Protein AF-A0A933E3P3-F1 (afdb_monomer)

Mean predicted aligned error: 6.35 Å

Radius of gyration: 15.61 Å; Cα contacts (8 Å, |Δi|>4): 336; chains: 1; bounding box: 34×34×42 Å

Nearest PDB structures (foldseek):
  6fsp-assembly1_C  TM=6.590E-01  e=2.454E-05  Thermus thermophilus
  7f06-assembly1_A  TM=5.728E-01  e=7.130E-06  Streptomyces sp.
  3gep-assembly1_A-2  TM=6.164E-01  e=3.870E-05  Homo sapiens
  6asv-assembly1_A  TM=6.199E-01  e=3.535E-04  Escherichia coli O157:H7
  1qk4-assembly1_D  TM=5.611E-01  e=5.223E-04  Toxoplasma gondii RH

Solvent-accessible surface area (backbone atoms only — not comparable to full-atom values): 10504 Å² total; per-residue (Å²): 132,55,73,74,57,48,69,76,52,45,68,51,81,70,70,62,76,57,85,86,48,97,70,82,46,47,77,52,27,39,32,39,22,62,57,44,71,71,55,41,51,52,51,45,36,48,66,76,61,80,30,61,86,49,46,68,58,54,34,50,52,50,51,61,56,50,75,78,56,86,69,66,64,30,37,30,30,55,56,60,24,68,69,56,31,67,77,53,75,57,51,67,19,45,57,46,36,50,54,33,18,66,76,68,78,32,53,60,46,84,65,44,48,42,34,79,49,83,72,75,87,65,84,90,65,56,74,71,61,54,49,63,67,38,68,84,21,40,41,55,41,77,93,44,34,76,79,31,56,69,27,31,34,38,37,27,40,55,70,37,66,69,43,45,66,61,33,40,44,23,41,28,44,45,75,49,37,27,64,41,31,31,38,41,24,54,18,24,57,127

Secondary structure (DSSP, 8-state):
--HHHHHHTPPPPS----TT-S----S-EEEEEES-HHHHHHHHHHHHS--GGGHHHHHHHHHHHHTTSS--SEEEEPPPPHHHHHHHSS-HHHHHHHHHHHHHT--B-SSSEEE-------TT--HHHHHHHHTT-EEE-GGGGGGGTT-EEEEEEEEESSSHHHHHHHHHHHHHT-SEEEEEEEEE--

Sequence (190 aa):
MCPRCAQKNAPLEGDFAPTVLDRIWFGRGRSCFGYEGTLRDAIHVFKYEEGFHLLPFFVRELSEQCRFFEAIDVIVPIPLHVKRLAERGFNQSALLSTSVGTALDVPVDLHVLERKRHDPPQVGKEGRERLSSVRSAFAVAPKRRSTLNEKRVLLIDDVITTGATVNEGARALMKAGAKRVDVLSIARTL

pLDDT: mean 85.91, std 15.06, range [40.0, 98.56]

Foldseek 3Di:
DDPVVCVQFQFDDAFDDQPPDPDFLADGEGARGACDDPVVVLLVCVQAVVSCVCLVVLLVSQLVVCVVDDDAQEEEELDDAPVSCVVRVDAPSQSSRVSNCVVVVHHYDDQQKHFQDDDPPPPPDDPVVVLVRLAPRMAGDPVCLVVQAQGEYEYEDAEAESCNSVRNSSVRSVVSHHNHYYYYYNHYHD

Structure (mmCIF, N/CA/C/O backbone):
data_AF-A0A933E3P3-F1
#
_entry.id   AF-A0A933E3P3-F1
#
loop_
_atom_site.group_PDB
_atom_site.id
_atom_site.type_symbol
_atom_site.label_atom_id
_atom_site.label_alt_id
_atom_site.label_comp_id
_atom_site.label_asym_id
_atom_site.label_entity_id
_atom_site.label_seq_id
_atom_site.pdbx_PDB_ins_code
_atom_site.Cartn_x
_atom_site.Cartn_y
_atom_site.Cartn_z
_atom_site.occupancy
_atom_site.B_iso_or_equiv
_atom_site.auth_seq_id
_atom_site.auth_comp_id
_atom_site.auth_asym_id
_atom_site.auth_atom_id
_atom_site.pdbx_PDB_model_num
ATOM 1 N N . MET A 1 1 ? -2.791 -10.008 22.444 1.00 50.81 1 MET A N 1
ATOM 2 C CA . MET A 1 1 ? -4.157 -9.706 21.958 1.00 50.81 1 MET A CA 1
ATOM 3 C C . MET A 1 1 ? -5.135 -10.594 22.722 1.00 50.81 1 MET A C 1
ATOM 5 O O . MET A 1 1 ? -4.857 -11.777 22.847 1.00 50.81 1 MET A O 1
ATOM 9 N N . CYS A 1 2 ? -6.200 -10.039 23.312 1.00 49.47 2 CYS A N 1
ATOM 10 C CA . CYS A 1 2 ? -7.180 -10.811 24.097 1.00 49.47 2 CYS A CA 1
ATOM 11 C C . CYS A 1 2 ? -7.985 -11.771 23.188 1.00 49.47 2 CYS A C 1
ATOM 13 O O . CYS A 1 2 ? -8.297 -11.373 22.063 1.00 49.47 2 CYS A O 1
ATOM 15 N N . PRO A 1 3 ? -8.385 -12.974 23.656 1.00 45.47 3 PRO A N 1
ATOM 16 C CA . PRO A 1 3 ? -9.164 -13.943 22.871 1.00 45.47 3 PRO A CA 1
ATOM 17 C C . PRO A 1 3 ? -10.433 -13.361 22.230 1.00 45.47 3 PRO A C 1
ATOM 19 O O . PRO A 1 3 ? -10.763 -13.671 21.090 1.00 45.47 3 PRO A O 1
ATOM 22 N N . ARG A 1 4 ? -11.106 -12.431 22.919 1.00 44.59 4 ARG A N 1
ATOM 23 C CA . ARG A 1 4 ? -12.314 -11.755 22.419 1.00 44.59 4 ARG A CA 1
ATOM 24 C C . ARG A 1 4 ? -12.021 -10.769 21.280 1.00 44.59 4 ARG A C 1
ATOM 26 O O . ARG A 1 4 ? -12.847 -10.600 20.388 1.00 44.59 4 ARG A O 1
ATOM 33 N N . CYS A 1 5 ? -10.845 -10.139 21.295 1.00 48.75 5 CYS A N 1
ATOM 34 C CA . CYS A 1 5 ? -10.378 -9.277 20.207 1.00 48.75 5 CYS A CA 1
ATOM 35 C C . CYS A 1 5 ? -9.859 -10.100 19.023 1.00 48.75 5 CYS A C 1
ATOM 37 O O . CYS A 1 5 ? -10.023 -9.670 17.889 1.00 48.75 5 CYS A O 1
ATOM 39 N N . ALA A 1 6 ? -9.282 -11.279 19.271 1.00 50.47 6 ALA A N 1
ATOM 40 C CA . ALA A 1 6 ? -8.845 -12.197 18.220 1.00 50.47 6 ALA A CA 1
ATOM 41 C C . ALA A 1 6 ? -10.031 -12.787 17.434 1.00 50.47 6 ALA A C 1
ATOM 43 O O . ALA A 1 6 ? -9.946 -12.932 16.223 1.00 50.47 6 ALA A O 1
ATOM 44 N N . GLN A 1 7 ? -11.160 -13.059 18.099 1.00 48.59 7 GLN A N 1
ATOM 45 C CA . GLN A 1 7 ? -12.348 -13.631 17.453 1.00 48.59 7 GLN A CA 1
ATOM 46 C C . GLN A 1 7 ? -13.142 -12.611 16.612 1.00 48.59 7 GLN A C 1
ATOM 48 O O . GLN A 1 7 ? -13.738 -12.981 15.608 1.00 48.59 7 GLN A O 1
ATOM 53 N N . LYS A 1 8 ? -13.146 -11.326 17.004 1.00 46.12 8 LYS A N 1
ATOM 54 C CA . LYS A 1 8 ? -13.801 -10.238 16.245 1.00 46.12 8 LYS A CA 1
ATOM 55 C C . LYS A 1 8 ? -12.929 -9.626 15.148 1.00 46.12 8 LYS A C 1
ATOM 57 O O . LYS A 1 8 ? -13.460 -9.020 14.233 1.00 46.12 8 LYS A O 1
ATOM 62 N N . ASN A 1 9 ? -11.612 -9.783 15.244 1.00 54.84 9 ASN A N 1
ATOM 63 C CA . ASN A 1 9 ? -10.660 -9.353 14.222 1.00 54.84 9 ASN A CA 1
ATOM 64 C C . ASN A 1 9 ? -9.973 -10.578 13.613 1.00 54.84 9 ASN A C 1
ATOM 66 O O . ASN A 1 9 ? -8.759 -10.578 13.437 1.00 54.84 9 ASN A O 1
ATOM 70 N N . ALA A 1 10 ? -10.726 -11.652 13.363 1.00 58.56 10 ALA A N 1
ATOM 71 C CA . ALA A 1 10 ? -10.186 -12.772 12.608 1.00 58.56 10 ALA A CA 1
ATOM 72 C C . ALA A 1 10 ? -9.775 -12.273 11.215 1.00 58.56 10 ALA A C 1
ATOM 74 O O . ALA A 1 10 ? -10.462 -11.394 10.670 1.00 58.56 10 ALA A O 1
ATOM 75 N N . PRO A 1 11 ? -8.673 -12.791 10.642 1.00 59.59 11 PRO A N 1
ATOM 76 C CA . PRO A 1 11 ? -8.289 -12.389 9.314 1.00 59.59 11 PRO A CA 1
ATOM 77 C C . PRO A 1 11 ? -9.425 -12.611 8.317 1.00 59.59 11 PRO A C 1
ATOM 79 O O . PRO A 1 11 ? -10.089 -13.647 8.351 1.00 59.59 11 PRO A O 1
ATOM 82 N N . LEU A 1 12 ? -9.673 -11.637 7.447 1.00 73.19 12 LEU A N 1
ATOM 83 C CA . LEU A 1 12 ? -10.691 -11.781 6.418 1.00 73.19 12 LEU A CA 1
ATOM 84 C C . LEU A 1 12 ? -10.267 -12.864 5.430 1.00 73.19 12 LEU A C 1
ATOM 86 O O . LEU A 1 12 ? -9.149 -12.854 4.912 1.00 73.19 12 LEU A O 1
ATOM 90 N N . GLU A 1 13 ? -11.186 -13.776 5.134 1.00 68.25 13 GLU A N 1
ATOM 91 C CA . GLU A 1 13 ? -10.979 -14.766 4.088 1.00 68.25 13 GLU A CA 1
ATOM 92 C C . GLU A 1 13 ? -11.305 -14.184 2.706 1.00 68.25 13 GLU A C 1
ATOM 94 O O . GLU A 1 13 ? -12.253 -13.412 2.526 1.00 68.25 13 GLU A O 1
ATOM 99 N N . GLY A 1 14 ? -10.521 -14.602 1.711 1.00 68.25 14 GLY A N 1
ATOM 100 C CA . GLY A 1 14 ? -10.766 -14.307 0.302 1.00 68.25 14 GLY A CA 1
ATOM 101 C C . GLY A 1 14 ? -10.308 -12.925 -0.170 1.00 68.25 14 GLY A C 1
ATOM 102 O O . GLY A 1 14 ? -9.877 -12.061 0.594 1.00 68.25 14 GLY A O 1
ATOM 103 N N . ASP A 1 15 ? -10.388 -12.738 -1.486 1.00 77.69 15 ASP A N 1
ATOM 104 C CA . ASP A 1 15 ? -10.028 -11.477 -2.125 1.00 77.69 15 ASP A CA 1
ATOM 105 C C . ASP A 1 15 ? -11.183 -10.455 -1.988 1.00 77.69 15 ASP A C 1
ATOM 107 O O . ASP A 1 15 ? -12.360 -10.815 -1.915 1.00 77.69 15 ASP A O 1
ATOM 111 N N . PHE A 1 16 ? -10.871 -9.157 -1.934 1.00 80.38 16 PHE A N 1
ATOM 112 C CA . PHE A 1 16 ? -11.854 -8.076 -1.993 1.00 80.38 16 PHE A CA 1
ATOM 113 C C . PHE A 1 16 ? -12.079 -7.633 -3.437 1.00 80.38 16 PHE A C 1
ATOM 115 O O . PHE A 1 16 ? -11.131 -7.378 -4.179 1.00 80.38 16 PHE A O 1
ATOM 122 N N . ALA A 1 17 ? -13.346 -7.476 -3.811 1.00 76.12 17 ALA A N 1
ATOM 123 C CA . ALA A 1 17 ? -13.754 -6.911 -5.088 1.00 76.12 17 ALA A CA 1
ATOM 124 C C . ALA A 1 17 ? -14.585 -5.648 -4.817 1.00 76.12 17 ALA A C 1
ATOM 126 O O . ALA A 1 17 ? -15.723 -5.758 -4.357 1.00 76.12 17 ALA A O 1
ATOM 127 N N . PRO A 1 18 ? -14.039 -4.438 -5.042 1.00 77.56 18 PRO A N 1
ATOM 128 C CA . PRO A 1 18 ? -14.802 -3.215 -4.841 1.00 77.56 18 PRO A CA 1
ATOM 129 C C . PRO A 1 18 ? -15.969 -3.140 -5.827 1.00 77.56 18 PRO A C 1
ATOM 131 O O . PRO A 1 18 ? -15.767 -2.983 -7.028 1.00 77.56 18 PRO A O 1
ATOM 134 N N . THR A 1 19 ? -17.194 -3.206 -5.317 1.00 75.94 19 THR A N 1
ATOM 135 C CA . THR A 1 19 ? -18.422 -3.164 -6.131 1.00 75.94 19 THR A CA 1
ATOM 136 C C . THR A 1 19 ? -18.734 -1.772 -6.675 1.00 75.94 19 THR A C 1
ATOM 138 O O . THR A 1 19 ? -19.474 -1.629 -7.641 1.00 75.94 19 THR A O 1
ATOM 141 N N . VAL A 1 20 ? -18.153 -0.734 -6.071 1.00 79.19 20 VAL A N 1
ATOM 142 C CA . VAL A 1 20 ? -18.357 0.674 -6.444 1.00 79.19 20 VAL A CA 1
ATOM 143 C C . VAL A 1 20 ? -17.421 1.159 -7.557 1.00 79.19 20 VAL A C 1
ATOM 145 O O . VAL A 1 20 ? -17.461 2.336 -7.909 1.00 79.19 20 VAL A O 1
ATOM 148 N N . LEU A 1 21 ? -16.535 0.300 -8.074 1.00 80.06 21 LEU A N 1
ATOM 149 C CA . LEU A 1 21 ? -15.579 0.646 -9.128 1.00 80.06 21 LEU A CA 1
ATOM 150 C C . LEU A 1 21 ? -16.039 0.103 -10.481 1.00 80.06 21 LEU A C 1
ATOM 152 O O . LEU A 1 21 ? -16.172 -1.104 -10.643 1.00 80.06 21 LEU A O 1
ATOM 156 N N . ASP A 1 22 ? -16.146 0.979 -11.483 1.00 82.12 22 ASP A N 1
ATOM 157 C CA . ASP A 1 22 ? -16.500 0.580 -12.858 1.00 82.12 22 ASP A CA 1
ATOM 158 C C . ASP A 1 22 ? -15.451 -0.343 -13.502 1.00 82.12 22 ASP A C 1
ATOM 160 O O . ASP A 1 22 ? -15.747 -1.134 -14.395 1.00 82.12 22 ASP A O 1
ATOM 164 N N . ARG A 1 23 ? -14.187 -0.212 -13.082 1.00 87.69 23 ARG A N 1
ATOM 165 C CA . ARG A 1 23 ? -13.071 -1.025 -13.569 1.00 87.69 23 ARG A CA 1
ATOM 166 C C . ARG A 1 23 ? -12.043 -1.253 -12.476 1.00 87.69 23 ARG A C 1
ATOM 168 O O . ARG A 1 23 ? -11.570 -0.295 -11.861 1.00 87.69 23 ARG A O 1
ATOM 175 N N . ILE A 1 24 ? -11.626 -2.505 -12.335 1.00 91.38 24 ILE A N 1
ATOM 176 C CA . ILE A 1 24 ? -10.546 -2.934 -11.447 1.00 91.38 24 ILE A CA 1
ATOM 177 C C . ILE A 1 24 ? -9.249 -3.082 -12.263 1.00 91.38 24 ILE A C 1
ATOM 179 O O . ILE A 1 24 ? -9.254 -3.639 -13.361 1.00 91.38 24 ILE A O 1
ATOM 183 N N . TRP A 1 25 ? -8.148 -2.524 -11.756 1.00 94.81 25 TRP A N 1
ATOM 184 C CA . TRP A 1 25 ? -6.820 -2.499 -12.390 1.00 94.81 25 TRP A CA 1
ATOM 185 C C . TRP A 1 25 ? -5.780 -3.374 -11.686 1.00 94.81 25 TRP A C 1
ATOM 187 O O . TRP A 1 25 ? -4.644 -3.449 -12.148 1.00 94.81 25 TRP A O 1
ATOM 197 N N . PHE A 1 26 ? -6.148 -4.012 -10.580 1.00 94.81 26 PHE A N 1
ATOM 198 C CA . PHE A 1 26 ? -5.326 -4.997 -9.883 1.00 94.81 26 PHE A CA 1
ATOM 199 C C . PHE A 1 26 ? -5.912 -6.404 -10.062 1.00 94.81 26 PHE A C 1
ATOM 201 O O . PHE A 1 26 ? -7.079 -6.550 -10.416 1.00 94.81 26 PHE A O 1
ATOM 208 N N . GLY A 1 27 ? -5.093 -7.433 -9.848 1.00 92.50 27 GLY A N 1
ATOM 209 C CA . GLY A 1 27 ? -5.500 -8.835 -9.921 1.00 92.50 27 GLY A CA 1
ATOM 210 C C . GLY A 1 27 ? -6.200 -9.279 -8.641 1.00 92.50 27 GLY A C 1
ATOM 211 O O . GLY A 1 27 ? -7.424 -9.331 -8.579 1.00 92.50 27 GLY A O 1
ATOM 212 N N . ARG A 1 28 ? -5.415 -9.595 -7.609 1.00 92.50 28 ARG A N 1
ATOM 213 C CA . ARG A 1 28 ? -5.915 -9.975 -6.283 1.00 92.50 28 ARG A CA 1
ATOM 214 C C . ARG A 1 28 ? -5.825 -8.792 -5.332 1.00 92.50 28 ARG A C 1
ATOM 216 O O . ARG A 1 28 ? -4.860 -8.033 -5.373 1.00 92.50 28 ARG A O 1
ATOM 223 N N . GLY A 1 29 ? -6.814 -8.649 -4.460 1.00 93.00 29 GLY A N 1
ATOM 224 C CA . GLY A 1 29 ? -6.803 -7.661 -3.387 1.00 93.00 29 GLY A CA 1
ATOM 225 C C . GLY A 1 29 ? -7.111 -8.338 -2.064 1.00 93.00 29 GLY A C 1
ATOM 226 O O . GLY A 1 29 ? -8.140 -8.991 -1.966 1.00 93.00 29 GLY A O 1
ATOM 227 N N . ARG A 1 30 ? -6.277 -8.175 -1.038 1.00 93.00 30 ARG A N 1
ATOM 228 C CA . ARG A 1 30 ? -6.535 -8.711 0.306 1.00 93.00 30 ARG A CA 1
ATOM 229 C C . ARG A 1 30 ? -6.415 -7.647 1.377 1.00 93.00 30 ARG A C 1
ATOM 231 O O . ARG A 1 30 ? -5.687 -6.670 1.229 1.00 93.00 30 ARG A O 1
ATOM 238 N N . SER A 1 31 ? -7.121 -7.872 2.474 1.00 93.25 31 SER A N 1
ATOM 239 C CA . SER A 1 31 ? -6.984 -7.084 3.690 1.00 93.25 31 SER A CA 1
ATOM 240 C C . SER A 1 31 ? -6.911 -8.035 4.861 1.00 93.25 31 SER A C 1
ATOM 242 O O . SER A 1 31 ? -7.696 -8.980 4.897 1.00 93.25 31 SER A O 1
ATOM 244 N N . CYS A 1 32 ? -6.010 -7.791 5.811 1.00 92.44 32 CYS A N 1
ATOM 245 C CA . CYS A 1 32 ? -5.926 -8.651 6.984 1.00 92.44 32 CYS A CA 1
ATOM 246 C C . CYS A 1 32 ? -7.255 -8.629 7.738 1.00 92.44 32 CYS A C 1
ATOM 248 O O . CYS A 1 32 ? -7.741 -9.681 8.094 1.00 92.44 32 CYS A O 1
ATOM 250 N N . PHE A 1 33 ? -7.906 -7.477 7.908 1.00 92.69 33 PHE A N 1
ATOM 251 C CA . PHE A 1 33 ? -9.050 -7.360 8.818 1.00 92.69 33 PHE A CA 1
ATOM 252 C C . PHE A 1 33 ? -10.175 -6.437 8.320 1.00 92.69 33 PHE A C 1
ATOM 254 O O . PHE A 1 33 ? -10.005 -5.654 7.381 1.00 92.69 33 PHE A O 1
ATOM 261 N N . GLY A 1 34 ? -11.328 -6.480 8.994 1.00 90.44 34 GLY A N 1
ATOM 262 C CA . GLY A 1 34 ? -12.378 -5.463 8.871 1.00 90.44 34 GLY A CA 1
ATOM 263 C C . GLY A 1 34 ? -12.002 -4.167 9.602 1.00 90.44 34 GLY A C 1
ATOM 264 O O . GLY A 1 34 ? -11.462 -4.198 10.703 1.00 90.44 34 GLY A O 1
ATOM 265 N N . TYR A 1 35 ? -12.266 -3.007 9.001 1.00 90.75 35 TYR A N 1
ATOM 266 C CA . TYR A 1 35 ? -11.939 -1.695 9.568 1.00 90.75 35 TYR A CA 1
ATOM 267 C C . TYR A 1 35 ? -13.006 -1.232 10.572 1.00 90.75 35 TYR A C 1
ATOM 269 O O . TYR A 1 35 ? -13.794 -0.327 10.293 1.00 90.75 35 TYR A O 1
ATOM 277 N N . GLU A 1 36 ? -13.023 -1.853 11.750 1.00 87.56 36 GLU A N 1
ATOM 278 C CA . GLU A 1 36 ? -14.007 -1.593 12.804 1.00 87.56 36 GLU A CA 1
ATOM 279 C C . GLU A 1 36 ? -13.436 -1.775 14.221 1.00 87.56 36 GLU A C 1
ATOM 281 O O . GLU A 1 36 ? -12.324 -2.272 14.414 1.00 87.56 36 GLU A O 1
ATOM 286 N N . GLY A 1 37 ? -14.201 -1.323 15.223 1.00 88.62 37 GLY A N 1
ATOM 287 C CA . GLY A 1 37 ? -13.905 -1.508 16.647 1.00 88.62 37 GLY A CA 1
ATOM 288 C C . GLY A 1 37 ? -12.467 -1.163 17.052 1.00 88.62 37 GLY A C 1
ATOM 289 O O . GLY A 1 37 ? -11.887 -0.182 16.595 1.00 88.62 37 GLY A O 1
ATOM 290 N N . THR A 1 38 ? -11.874 -2.015 17.891 1.00 87.94 38 THR A N 1
ATOM 291 C CA . THR A 1 38 ? -10.519 -1.825 18.432 1.00 87.94 38 THR A CA 1
ATOM 292 C C . THR A 1 38 ? -9.441 -1.756 17.353 1.00 87.94 38 THR A C 1
ATOM 294 O O . THR A 1 38 ? -8.423 -1.097 17.554 1.00 87.94 38 THR A O 1
ATOM 297 N N . LEU A 1 39 ? -9.629 -2.413 16.204 1.00 89.88 39 LEU A N 1
ATOM 298 C CA . LEU A 1 39 ? -8.644 -2.330 15.133 1.00 89.88 39 LEU A CA 1
ATOM 299 C C . LEU A 1 39 ? -8.641 -0.945 14.486 1.00 89.88 39 LEU A C 1
ATOM 301 O O . LEU A 1 39 ? -7.572 -0.409 14.190 1.00 89.88 39 LEU A O 1
ATOM 305 N N . ARG A 1 40 ? -9.819 -0.344 14.291 1.00 90.38 40 ARG A N 1
ATOM 306 C CA . ARG A 1 40 ? -9.922 1.039 13.816 1.00 90.38 40 ARG A CA 1
ATOM 307 C C . ARG A 1 40 ? -9.162 1.992 14.740 1.00 90.38 40 ARG A C 1
ATOM 309 O O . ARG A 1 40 ? -8.430 2.841 14.231 1.00 90.38 40 ARG A O 1
ATOM 316 N N . ASP A 1 41 ? -9.297 1.813 16.052 1.00 90.31 41 ASP A N 1
ATOM 317 C CA . ASP A 1 41 ? -8.612 2.631 17.058 1.00 90.31 41 ASP A CA 1
ATOM 318 C C . ASP A 1 41 ? -7.095 2.394 17.037 1.00 90.31 41 ASP A C 1
ATOM 320 O O . ASP A 1 41 ? -6.320 3.344 16.980 1.00 90.31 41 ASP A O 1
ATOM 324 N N . ALA A 1 42 ? -6.647 1.138 16.962 1.00 91.56 42 ALA A N 1
ATOM 325 C CA . ALA A 1 42 ? -5.225 0.809 16.842 1.00 91.56 42 ALA A CA 1
ATOM 326 C C . ALA A 1 42 ? -4.597 1.423 15.577 1.00 91.56 42 ALA A C 1
ATOM 328 O O . ALA A 1 42 ? -3.508 1.993 15.618 1.00 91.56 42 ALA A O 1
ATOM 329 N N . ILE A 1 43 ? -5.302 1.365 14.446 1.00 90.88 43 ILE A N 1
ATOM 330 C CA . ILE A 1 43 ? -4.861 2.003 13.202 1.00 90.88 43 ILE A CA 1
ATOM 331 C C . ILE A 1 43 ? -4.855 3.534 13.337 1.00 90.88 43 ILE A C 1
ATOM 333 O O . ILE A 1 43 ? -3.998 4.183 12.739 1.00 90.88 43 ILE A O 1
ATOM 337 N N . HIS A 1 44 ? -5.777 4.127 14.101 1.00 90.94 44 HIS A N 1
ATOM 338 C CA . HIS A 1 44 ? -5.761 5.563 14.392 1.00 90.94 44 HIS A CA 1
ATOM 339 C C . HIS A 1 44 ? -4.506 5.958 15.178 1.00 90.94 44 HIS A C 1
ATOM 341 O O . HIS A 1 44 ? -3.760 6.827 14.725 1.00 90.94 44 HIS A O 1
ATOM 347 N N . VAL A 1 45 ? -4.223 5.257 16.278 1.00 90.50 45 VAL A N 1
ATOM 348 C CA . VAL A 1 45 ? -3.023 5.466 17.106 1.00 90.50 45 VAL A CA 1
ATOM 349 C C . VAL A 1 45 ? -1.754 5.312 16.263 1.00 90.50 45 VAL A C 1
ATOM 351 O O . VAL A 1 45 ? -0.864 6.160 16.288 1.00 90.50 45 VAL A O 1
ATOM 354 N N . PHE A 1 46 ? -1.695 4.286 15.411 1.00 89.88 46 PHE A N 1
ATOM 355 C CA . PHE A 1 46 ? -0.581 4.094 14.480 1.00 89.88 46 PHE A CA 1
ATOM 356 C C . PHE A 1 46 ? -0.432 5.234 13.461 1.00 89.88 46 PHE A C 1
ATOM 358 O O . PHE A 1 46 ? 0.674 5.542 13.027 1.00 89.88 46 PHE A O 1
ATOM 365 N N . LYS A 1 47 ? -1.534 5.865 13.051 1.00 85.88 47 LYS A N 1
ATOM 366 C CA . LYS A 1 47 ? -1.549 6.924 12.035 1.00 85.88 47 LYS A CA 1
ATOM 367 C C . LYS A 1 47 ? -1.205 8.312 12.566 1.00 85.88 47 LYS A C 1
ATOM 369 O O . LYS A 1 47 ? -0.774 9.143 11.763 1.00 85.88 47 LYS A O 1
ATOM 374 N N . TYR A 1 48 ? -1.479 8.578 13.839 1.00 85.75 48 TYR A N 1
ATOM 375 C CA . TYR A 1 48 ? -1.542 9.946 14.360 1.00 85.75 48 TYR A CA 1
ATOM 376 C C . TYR A 1 48 ? -0.902 10.140 15.740 1.00 85.75 48 TYR A C 1
ATOM 378 O O . TYR A 1 48 ? -0.687 11.281 16.125 1.00 85.75 48 TYR A O 1
ATOM 386 N N . GLU A 1 49 ? -0.577 9.069 16.466 1.00 86.44 49 GLU A N 1
ATOM 387 C CA . GLU A 1 49 ? -0.119 9.135 17.866 1.00 86.44 49 GLU A CA 1
ATOM 388 C C . GLU A 1 49 ? 1.185 8.347 18.074 1.00 86.44 49 GLU A C 1
ATOM 390 O O . GLU A 1 49 ? 1.400 7.743 19.119 1.00 86.44 49 GLU A O 1
ATOM 395 N N . GLU A 1 50 ? 2.041 8.287 17.046 1.00 82.69 50 GLU A N 1
ATOM 396 C CA . GLU A 1 50 ? 3.348 7.604 17.105 1.00 82.69 50 GLU A CA 1
ATOM 397 C C . GLU A 1 50 ? 3.265 6.146 17.605 1.00 82.69 50 GLU A C 1
ATOM 399 O O . GLU A 1 50 ? 4.179 5.616 18.239 1.00 82.69 50 GLU A O 1
ATOM 404 N N . GLY A 1 51 ? 2.166 5.455 17.282 1.00 86.19 51 GLY A N 1
ATOM 405 C CA . GLY A 1 51 ? 1.879 4.074 17.680 1.00 86.19 51 GLY A CA 1
ATOM 406 C C . GLY A 1 51 ? 2.786 3.001 17.067 1.00 86.19 51 GLY A C 1
ATOM 407 O O . GLY A 1 51 ? 2.310 1.908 16.768 1.00 86.19 51 GLY A O 1
ATOM 408 N N . PHE A 1 52 ? 4.074 3.269 16.847 1.00 90.62 52 PHE A N 1
ATOM 409 C CA . PHE A 1 52 ? 5.026 2.377 16.177 1.00 90.62 52 PHE A CA 1
ATOM 410 C C . PHE A 1 52 ? 5.200 1.023 16.879 1.00 90.62 52 PHE A C 1
ATOM 412 O O . PHE A 1 52 ? 5.566 0.045 16.232 1.00 90.62 52 PHE A O 1
ATOM 419 N N . HIS A 1 53 ? 4.856 0.921 18.165 1.00 91.25 53 HIS A N 1
ATOM 420 C CA . HIS A 1 53 ? 4.790 -0.351 18.892 1.00 91.25 53 HIS A CA 1
ATOM 421 C C . HIS A 1 53 ? 3.784 -1.352 18.283 1.00 91.25 53 HIS A C 1
ATOM 423 O O . HIS A 1 53 ? 3.883 -2.551 18.535 1.00 91.25 53 HIS A O 1
ATOM 429 N N . LEU A 1 54 ? 2.835 -0.885 17.462 1.00 93.44 54 LEU A N 1
ATOM 430 C CA . LEU A 1 54 ? 1.886 -1.718 16.714 1.00 93.44 54 LEU A CA 1
ATOM 431 C C . LEU A 1 54 ? 2.474 -2.269 15.406 1.00 93.44 54 LEU A C 1
ATOM 433 O O . LEU A 1 54 ? 1.906 -3.191 14.819 1.00 93.44 54 LEU A O 1
ATOM 437 N N . LEU A 1 55 ? 3.614 -1.745 14.947 1.00 94.00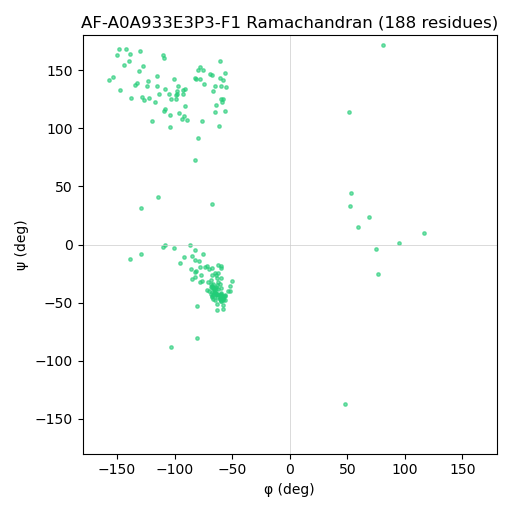 55 LEU A N 1
ATOM 438 C CA . LEU A 1 55 ? 4.235 -2.149 13.686 1.00 94.00 55 LEU A CA 1
ATOM 439 C C . LEU A 1 55 ? 4.557 -3.653 13.636 1.00 94.00 55 LEU A C 1
ATOM 441 O O . LEU A 1 55 ? 4.169 -4.279 12.652 1.00 94.00 55 LEU A O 1
ATOM 445 N N . PRO A 1 56 ? 5.171 -4.284 14.663 1.00 94.94 56 PRO A N 1
ATOM 446 C CA . PRO A 1 56 ? 5.454 -5.720 14.620 1.00 94.94 56 PRO A CA 1
ATOM 447 C C . PRO A 1 56 ? 4.190 -6.573 14.482 1.00 94.94 56 PRO A C 1
ATOM 449 O O . PRO A 1 56 ? 4.209 -7.602 13.810 1.00 94.94 56 PRO A O 1
ATOM 452 N N . PHE A 1 57 ? 3.080 -6.130 15.088 1.00 94.44 57 PHE A N 1
ATOM 453 C CA . PHE A 1 57 ? 1.785 -6.782 14.927 1.00 94.44 57 PHE A CA 1
ATOM 454 C C . PHE A 1 57 ? 1.330 -6.700 13.468 1.00 94.44 57 PHE A C 1
ATOM 456 O O . PHE A 1 57 ? 1.147 -7.736 12.842 1.00 94.44 57 PHE A O 1
ATOM 463 N N . PHE A 1 58 ? 1.229 -5.500 12.891 1.00 95.25 58 PHE A N 1
ATOM 464 C CA . PHE A 1 58 ? 0.762 -5.346 11.510 1.00 95.25 58 PHE A CA 1
ATOM 465 C C . PHE A 1 58 ? 1.667 -6.028 10.484 1.00 95.25 58 PHE A C 1
ATOM 467 O O . PHE A 1 58 ? 1.166 -6.618 9.531 1.00 95.25 58 PHE A O 1
ATOM 474 N N . VAL A 1 59 ? 2.985 -5.989 10.680 1.00 96.06 59 VAL A N 1
ATOM 475 C CA . VAL A 1 59 ? 3.947 -6.630 9.774 1.00 96.06 59 VAL A CA 1
ATOM 476 C C . VAL A 1 59 ? 3.785 -8.143 9.783 1.00 96.06 59 VAL A C 1
ATOM 478 O O . VAL A 1 59 ? 3.813 -8.740 8.709 1.00 96.06 59 VAL A O 1
ATOM 481 N N . ARG A 1 60 ? 3.571 -8.767 10.950 1.00 95.50 60 ARG A N 1
ATOM 482 C CA . ARG A 1 60 ? 3.296 -10.208 11.026 1.00 95.50 60 ARG A CA 1
ATOM 483 C C . ARG A 1 60 ? 2.057 -10.563 10.209 1.00 95.50 60 ARG A C 1
ATOM 485 O O . ARG A 1 60 ? 2.138 -11.413 9.331 1.00 95.50 60 ARG A O 1
ATOM 492 N N . GLU A 1 61 ? 0.950 -9.868 10.455 1.00 94.69 61 GLU A N 1
ATOM 493 C CA . GLU A 1 61 ? -0.328 -10.151 9.792 1.00 94.69 61 GLU A CA 1
ATOM 494 C C . GLU A 1 61 ? -0.239 -9.927 8.273 1.00 94.69 61 GLU A C 1
ATOM 496 O O . GLU A 1 61 ? -0.708 -10.749 7.492 1.00 94.69 61 GLU A O 1
ATOM 501 N N . LEU A 1 62 ? 0.413 -8.847 7.827 1.00 95.56 62 LEU A N 1
ATOM 502 C CA . LEU A 1 62 ? 0.650 -8.594 6.401 1.00 95.56 62 LEU A CA 1
ATOM 503 C C . LEU A 1 62 ? 1.533 -9.683 5.775 1.00 95.56 62 LEU A C 1
ATOM 505 O O . LEU A 1 62 ? 1.215 -10.187 4.701 1.00 95.56 62 LEU A O 1
ATOM 509 N N . SER A 1 63 ? 2.616 -10.075 6.449 1.00 95.12 63 SER A N 1
ATOM 510 C CA . SER A 1 63 ? 3.553 -11.093 5.951 1.00 95.12 63 SER A CA 1
ATOM 511 C C . SER A 1 63 ? 2.893 -12.467 5.824 1.00 95.12 63 SER A C 1
ATOM 513 O O . SER A 1 63 ? 3.163 -13.198 4.871 1.00 95.12 63 SER A O 1
ATOM 515 N N . GLU A 1 64 ? 1.989 -12.815 6.741 1.00 92.25 64 GLU A N 1
ATOM 516 C CA . GLU A 1 64 ? 1.176 -14.029 6.636 1.00 92.25 64 GLU A CA 1
ATOM 517 C C . GLU A 1 64 ? 0.262 -13.985 5.407 1.00 92.25 64 GLU A C 1
ATOM 519 O O . GLU A 1 64 ? 0.192 -14.962 4.657 1.00 92.25 64 GLU A O 1
ATOM 524 N N . GLN A 1 65 ? -0.362 -12.835 5.135 1.00 91.38 65 GLN A N 1
ATOM 525 C CA . GLN A 1 65 ? -1.195 -12.651 3.945 1.00 91.38 65 GLN A CA 1
ATOM 526 C C . GLN A 1 65 ? -0.388 -12.604 2.636 1.00 91.38 65 GLN A C 1
ATOM 528 O O . GLN A 1 65 ? -0.927 -12.905 1.569 1.00 91.38 65 GLN A O 1
ATOM 533 N N . CYS A 1 66 ? 0.911 -12.296 2.678 1.00 91.38 66 CYS A N 1
ATOM 534 C CA . CYS A 1 66 ? 1.747 -12.309 1.476 1.00 91.38 66 CYS A CA 1
ATOM 535 C C . CYS A 1 66 ? 1.843 -13.698 0.822 1.00 91.38 66 CYS A C 1
ATOM 537 O O . CYS A 1 66 ? 2.028 -13.792 -0.390 1.00 91.38 66 CYS A O 1
ATOM 539 N N . ARG A 1 67 ? 1.644 -14.778 1.591 1.00 87.06 67 ARG A N 1
ATOM 540 C CA . ARG A 1 67 ? 1.672 -16.169 1.097 1.00 87.06 67 ARG A CA 1
ATOM 541 C C . ARG A 1 67 ? 0.595 -16.479 0.056 1.00 87.06 67 ARG A C 1
ATOM 543 O O . ARG A 1 67 ? 0.706 -17.471 -0.656 1.00 87.06 67 ARG A O 1
ATOM 550 N N . PHE A 1 68 ? -0.445 -15.653 -0.033 1.00 86.69 68 PHE A N 1
ATOM 551 C CA . PHE A 1 68 ? -1.530 -15.825 -0.998 1.00 86.69 68 PHE A CA 1
ATOM 552 C C . PHE A 1 68 ? -1.232 -15.223 -2.374 1.00 86.69 68 PHE A C 1
ATOM 554 O O . PHE A 1 68 ? -1.994 -15.452 -3.317 1.00 86.69 68 PHE A O 1
ATOM 561 N N . PHE A 1 69 ? -0.154 -14.449 -2.511 1.00 89.56 69 PHE A N 1
ATOM 562 C CA . PHE A 1 69 ? 0.240 -13.872 -3.788 1.00 89.56 69 PHE A CA 1
ATOM 563 C C . PHE A 1 69 ? 1.328 -14.719 -4.443 1.00 89.56 69 PHE A C 1
ATOM 565 O O . PHE A 1 69 ? 2.349 -15.054 -3.849 1.00 89.56 69 PHE A O 1
ATOM 572 N N . GLU A 1 70 ? 1.107 -15.059 -5.708 1.00 85.56 70 GLU A N 1
ATOM 573 C CA . GLU A 1 70 ? 2.078 -15.796 -6.511 1.00 85.56 70 GLU A CA 1
ATOM 574 C C . GLU A 1 70 ? 3.221 -14.889 -6.970 1.00 85.56 70 GLU A C 1
ATOM 576 O O . GLU A 1 70 ? 3.038 -14.113 -7.910 1.00 85.56 70 GLU A O 1
ATOM 581 N N . ALA A 1 71 ? 4.395 -15.068 -6.358 1.00 89.69 71 ALA A N 1
ATOM 582 C CA . ALA A 1 71 ? 5.665 -14.403 -6.660 1.00 89.69 71 ALA A CA 1
ATOM 583 C C . ALA A 1 71 ? 5.583 -12.866 -6.719 1.00 89.69 71 ALA A C 1
ATOM 585 O O . ALA A 1 71 ? 4.988 -12.268 -7.616 1.00 89.69 71 ALA A O 1
ATOM 586 N N . ILE A 1 72 ? 6.259 -12.219 -5.778 1.00 97.06 72 ILE A N 1
ATOM 587 C CA . ILE A 1 72 ? 6.317 -10.763 -5.676 1.00 97.06 72 ILE A CA 1
ATOM 588 C C . ILE A 1 72 ? 7.722 -10.339 -6.094 1.00 97.06 72 ILE A C 1
ATOM 590 O O . ILE A 1 72 ? 8.690 -10.700 -5.432 1.00 97.06 72 ILE A O 1
ATOM 594 N N . ASP A 1 73 ? 7.840 -9.582 -7.185 1.00 97.94 73 ASP A N 1
ATOM 595 C CA . ASP A 1 73 ? 9.145 -9.082 -7.634 1.00 97.94 73 ASP A CA 1
ATOM 596 C C . ASP A 1 73 ? 9.533 -7.780 -6.921 1.00 97.94 73 ASP A C 1
ATOM 598 O O . ASP A 1 73 ? 10.715 -7.463 -6.793 1.00 97.94 73 ASP A O 1
ATOM 602 N N . VAL A 1 74 ? 8.533 -6.985 -6.527 1.00 98.19 74 VAL A N 1
ATOM 603 C CA . VAL A 1 74 ? 8.722 -5.707 -5.836 1.00 98.19 74 VAL A CA 1
ATOM 604 C C . VAL A 1 74 ? 7.476 -5.331 -5.039 1.00 98.19 74 VAL A C 1
ATOM 606 O O . VAL A 1 74 ? 6.343 -5.508 -5.495 1.00 98.19 74 VAL A O 1
ATOM 609 N N . ILE A 1 75 ? 7.688 -4.765 -3.856 1.00 98.56 75 ILE A N 1
ATOM 610 C CA . ILE A 1 75 ? 6.648 -4.132 -3.047 1.00 98.56 75 ILE A CA 1
ATOM 611 C C . ILE A 1 75 ? 6.674 -2.626 -3.299 1.00 98.56 75 ILE A C 1
ATOM 613 O O . ILE A 1 75 ? 7.732 -1.994 -3.319 1.00 98.56 75 ILE A O 1
ATOM 617 N N . VAL A 1 76 ? 5.495 -2.035 -3.462 1.00 98.44 76 VAL A N 1
ATOM 618 C CA . VAL A 1 76 ? 5.324 -0.591 -3.625 1.00 98.44 76 VAL A CA 1
ATOM 619 C C . VAL A 1 76 ? 4.312 -0.105 -2.587 1.00 98.44 76 VAL A C 1
ATOM 621 O O . VAL A 1 76 ? 3.191 -0.610 -2.553 1.00 98.44 76 VAL A O 1
ATOM 624 N N . PRO A 1 77 ? 4.647 0.873 -1.732 1.00 98.12 77 PRO A N 1
ATOM 625 C CA . PRO A 1 77 ? 3.662 1.475 -0.846 1.00 98.12 77 PRO A CA 1
ATOM 626 C C . PRO A 1 77 ? 2.744 2.433 -1.606 1.00 98.12 77 PRO A C 1
ATOM 628 O O . PRO A 1 77 ? 3.177 3.124 -2.530 1.00 98.12 77 PRO A O 1
ATOM 631 N N . ILE A 1 78 ? 1.502 2.587 -1.149 1.00 96.69 78 ILE A N 1
ATOM 632 C CA . ILE A 1 78 ? 0.680 3.739 -1.527 1.00 96.69 78 ILE A CA 1
ATOM 633 C C . ILE A 1 78 ? 1.335 5.025 -0.990 1.00 96.69 78 ILE A C 1
ATOM 635 O O . ILE A 1 78 ? 1.515 5.176 0.224 1.00 96.69 78 ILE A O 1
ATOM 639 N N . PRO A 1 79 ? 1.701 5.989 -1.856 1.00 94.31 79 PRO A N 1
ATOM 640 C CA . PRO A 1 79 ? 2.311 7.231 -1.410 1.00 94.31 79 PRO A CA 1
ATOM 641 C C . PRO A 1 79 ? 1.267 8.203 -0.850 1.00 94.31 79 PRO A C 1
ATOM 643 O O . PRO A 1 79 ? 0.166 8.377 -1.387 1.00 94.31 79 PRO A O 1
ATOM 646 N N . LEU A 1 80 ? 1.655 8.924 0.201 1.00 88.69 80 LEU A N 1
ATOM 647 C CA . LEU A 1 80 ? 0.950 10.127 0.626 1.00 88.69 80 LEU A CA 1
ATOM 648 C C . LEU A 1 80 ? 1.326 11.305 -0.277 1.00 88.69 80 LEU A C 1
ATOM 650 O O . LEU A 1 80 ? 2.416 11.374 -0.839 1.00 88.69 80 LEU A O 1
ATOM 654 N N . HIS A 1 81 ? 0.414 12.266 -0.398 1.00 87.31 81 HIS A N 1
ATOM 655 C CA . HIS A 1 81 ? 0.749 13.549 -1.003 1.00 87.31 81 HIS A CA 1
ATOM 656 C C . HIS A 1 81 ? 1.693 14.331 -0.074 1.00 87.31 81 HIS A C 1
ATOM 658 O O . HIS A 1 81 ? 1.525 14.272 1.144 1.00 87.31 81 HIS A O 1
ATOM 664 N N . VAL A 1 82 ? 2.612 15.126 -0.634 1.00 85.31 82 VAL A N 1
ATOM 665 C CA . VAL A 1 82 ? 3.669 15.840 0.115 1.00 85.31 82 VAL A CA 1
ATOM 666 C C . VAL A 1 82 ? 3.156 16.668 1.299 1.00 85.31 82 VAL A C 1
ATOM 668 O O . VAL A 1 82 ? 3.745 16.620 2.369 1.00 85.31 82 VAL A O 1
ATOM 671 N N . LYS A 1 83 ? 2.013 17.355 1.153 1.00 84.44 83 LYS A N 1
ATOM 672 C CA . LYS A 1 83 ? 1.371 18.102 2.255 1.00 84.44 83 LYS A CA 1
ATOM 673 C C . LYS A 1 83 ? 0.986 17.200 3.431 1.00 84.44 83 LYS A C 1
ATOM 675 O O . LYS A 1 83 ? 1.340 17.488 4.564 1.00 84.44 83 LYS A O 1
ATOM 680 N N . ARG A 1 84 ? 0.345 16.061 3.148 1.00 84.62 84 ARG A N 1
ATOM 681 C CA . ARG A 1 84 ? -0.049 15.095 4.179 1.00 84.62 84 ARG A CA 1
ATOM 682 C C . ARG A 1 84 ? 1.163 14.412 4.806 1.00 84.62 84 ARG A C 1
ATOM 684 O O . ARG A 1 84 ? 1.131 14.103 5.986 1.00 84.62 84 ARG A O 1
ATOM 691 N N . LEU A 1 85 ? 2.221 14.174 4.027 1.00 86.50 85 LEU A N 1
ATOM 692 C CA . LEU A 1 85 ? 3.478 13.666 4.572 1.00 86.50 85 LEU A CA 1
ATOM 693 C C . LEU A 1 85 ? 4.107 14.678 5.543 1.00 86.50 85 LEU A C 1
ATOM 695 O O . LEU A 1 85 ? 4.543 14.275 6.612 1.00 86.50 85 LEU A O 1
ATOM 699 N N . ALA A 1 86 ? 4.097 15.971 5.205 1.00 87.06 86 ALA A N 1
ATOM 700 C CA . ALA A 1 86 ? 4.606 17.030 6.077 1.00 87.06 86 ALA A CA 1
ATOM 701 C C . ALA A 1 86 ? 3.786 17.176 7.371 1.00 87.06 86 ALA A C 1
ATOM 703 O O . ALA A 1 86 ? 4.365 17.309 8.440 1.00 87.06 86 ALA A O 1
ATOM 704 N N . GLU A 1 87 ? 2.454 17.099 7.289 1.00 86.00 87 GLU A N 1
ATOM 705 C CA . GLU A 1 87 ? 1.560 17.144 8.460 1.00 86.00 87 GLU A CA 1
ATOM 706 C C . GLU A 1 87 ? 1.737 15.933 9.383 1.00 86.00 87 GLU A C 1
ATOM 708 O O . GLU A 1 87 ? 1.644 16.048 10.600 1.00 86.00 87 GLU A O 1
ATOM 713 N N . ARG A 1 88 ? 1.952 14.754 8.794 1.00 85.69 88 ARG A N 1
ATOM 714 C CA . ARG A 1 88 ? 1.950 13.475 9.508 1.00 85.69 88 ARG A CA 1
ATOM 715 C C . ARG A 1 88 ? 3.337 13.004 9.934 1.00 85.69 88 ARG A C 1
ATOM 717 O O . ARG A 1 88 ? 3.438 12.064 10.709 1.00 85.69 88 ARG A O 1
ATOM 724 N N . GLY A 1 89 ? 4.397 13.576 9.370 1.00 89.12 89 GLY A N 1
ATOM 725 C CA . GLY A 1 89 ? 5.795 13.200 9.603 1.00 89.12 89 GLY A CA 1
ATOM 726 C C . GLY A 1 89 ? 6.251 11.917 8.895 1.00 89.12 89 GLY A C 1
ATOM 727 O O . GLY A 1 89 ? 7.431 11.777 8.590 1.00 89.12 89 GLY A O 1
ATOM 728 N N . PHE A 1 90 ? 5.342 10.987 8.580 1.00 89.69 90 PHE A N 1
ATOM 729 C CA . PHE A 1 90 ? 5.680 9.705 7.954 1.00 89.69 90 PHE A CA 1
ATOM 730 C C . PHE A 1 90 ? 4.560 9.147 7.066 1.00 89.69 90 PHE A C 1
ATOM 732 O O . PHE A 1 90 ? 3.396 9.547 7.148 1.00 89.69 90 PHE A O 1
ATOM 739 N N . ASN A 1 91 ? 4.926 8.186 6.210 1.00 92.81 91 ASN A N 1
ATOM 740 C CA . ASN A 1 91 ? 3.991 7.386 5.422 1.00 92.81 91 ASN A CA 1
ATOM 741 C C . ASN A 1 91 ? 3.873 5.979 6.030 1.00 92.81 91 ASN A C 1
ATOM 743 O O . ASN A 1 91 ? 4.806 5.182 5.956 1.00 92.81 91 ASN A O 1
ATOM 747 N N . GLN A 1 92 ? 2.708 5.674 6.596 1.00 93.56 92 GLN A N 1
ATOM 748 C CA . GLN A 1 92 ? 2.376 4.388 7.215 1.00 93.56 92 GLN A CA 1
ATOM 749 C C . GLN A 1 92 ? 2.570 3.227 6.243 1.00 93.56 92 GLN A C 1
ATOM 751 O O . GLN A 1 92 ? 3.231 2.247 6.576 1.00 93.56 92 GLN A O 1
ATOM 756 N N . SER A 1 93 ? 2.045 3.362 5.027 1.00 95.50 93 SER A N 1
ATOM 757 C CA . SER A 1 93 ? 2.137 2.339 3.989 1.00 95.50 93 SER A CA 1
ATOM 758 C C . SER A 1 93 ? 3.593 2.093 3.590 1.00 95.50 93 SER A C 1
ATOM 760 O O . SER A 1 93 ? 3.971 0.948 3.358 1.00 95.50 93 SER A O 1
ATOM 762 N N . ALA A 1 94 ? 4.440 3.131 3.592 1.00 96.75 94 ALA A N 1
ATOM 763 C CA . ALA A 1 94 ? 5.882 2.989 3.368 1.00 96.75 94 ALA A CA 1
ATOM 764 C C . ALA A 1 94 ? 6.579 2.244 4.512 1.00 96.75 94 ALA A C 1
ATOM 766 O O . ALA A 1 94 ? 7.352 1.329 4.247 1.00 96.75 94 ALA A O 1
ATOM 767 N N . LEU A 1 95 ? 6.276 2.587 5.767 1.00 95.88 95 LEU A N 1
ATOM 768 C CA . LEU A 1 95 ? 6.849 1.911 6.933 1.00 95.88 95 LEU A CA 1
ATOM 769 C C . LEU A 1 95 ? 6.484 0.419 6.952 1.00 95.88 95 LEU A C 1
ATOM 771 O O . LEU A 1 95 ? 7.359 -0.430 7.101 1.00 95.88 95 LEU A O 1
ATOM 775 N N . LEU A 1 96 ? 5.206 0.107 6.720 1.00 97.25 96 LEU A N 1
ATOM 776 C CA . LEU A 1 96 ?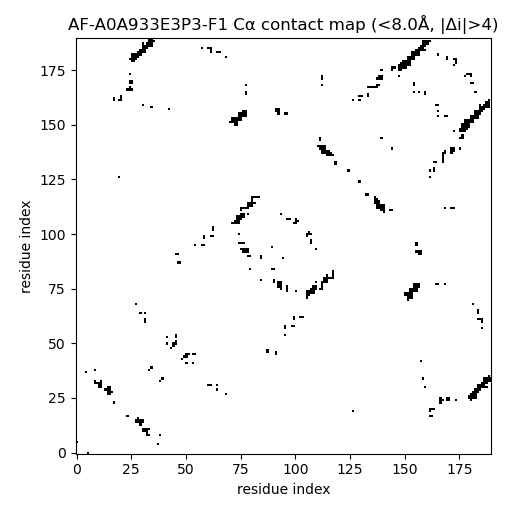 4.711 -1.266 6.606 1.00 97.25 96 LEU A CA 1
ATOM 777 C C . LEU A 1 96 ? 5.394 -2.012 5.458 1.00 97.25 96 LEU A C 1
ATOM 779 O O . LEU A 1 96 ? 5.886 -3.117 5.659 1.00 97.25 96 LEU A O 1
ATOM 783 N N . SER A 1 97 ? 5.464 -1.395 4.274 1.00 98.00 97 SER A N 1
ATOM 784 C CA . SER A 1 97 ? 6.069 -2.006 3.084 1.00 98.00 97 SER A CA 1
ATOM 785 C C . SER A 1 97 ? 7.536 -2.346 3.292 1.00 98.00 97 SER A C 1
ATOM 787 O O . SER A 1 97 ? 7.943 -3.453 2.963 1.00 98.00 97 SER A O 1
ATOM 789 N N . THR A 1 98 ? 8.316 -1.427 3.869 1.00 98.06 98 THR A N 1
ATOM 790 C CA . THR A 1 98 ? 9.732 -1.659 4.173 1.00 98.06 98 THR A CA 1
ATOM 791 C C . THR A 1 98 ? 9.898 -2.834 5.127 1.00 98.06 98 THR A C 1
ATOM 793 O O . THR A 1 98 ? 10.677 -3.739 4.848 1.00 98.06 98 THR A O 1
ATOM 796 N N . SER A 1 99 ? 9.138 -2.870 6.223 1.00 97.56 99 SER A N 1
ATOM 797 C CA . SER A 1 99 ? 9.238 -3.962 7.195 1.00 97.56 99 SER A CA 1
ATOM 798 C C . SER A 1 99 ? 8.777 -5.311 6.636 1.00 97.56 99 SER A C 1
ATOM 800 O O . SER A 1 99 ? 9.403 -6.326 6.931 1.00 97.56 99 SER A O 1
ATOM 802 N N . VAL A 1 100 ? 7.727 -5.336 5.808 1.00 97.75 100 VAL A N 1
ATOM 803 C CA . VAL A 1 100 ? 7.271 -6.554 5.115 1.00 97.75 100 VAL A CA 1
ATOM 804 C C . VAL A 1 100 ? 8.306 -7.019 4.089 1.00 97.75 100 VAL A C 1
ATOM 806 O O . VAL A 1 100 ? 8.620 -8.204 4.045 1.00 97.75 100 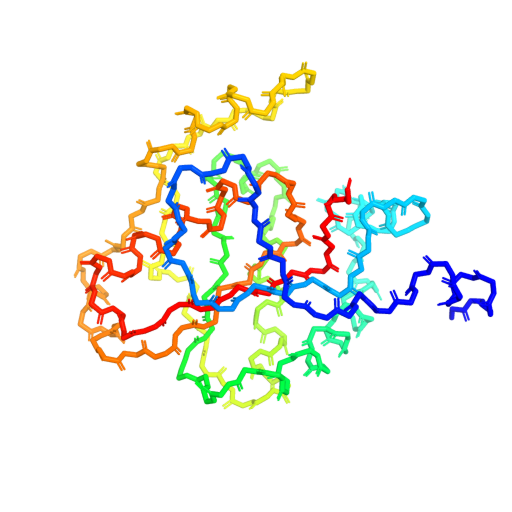VAL A O 1
ATOM 809 N N . GLY A 1 101 ? 8.881 -6.107 3.302 1.00 97.81 101 GLY A N 1
ATOM 810 C CA . GLY A 1 101 ? 9.939 -6.433 2.343 1.00 97.81 101 GLY A CA 1
ATOM 811 C C . GLY A 1 101 ? 11.167 -7.033 3.016 1.00 97.81 101 GLY A C 1
ATOM 812 O O . GLY A 1 101 ? 11.645 -8.073 2.578 1.00 97.81 101 GLY A O 1
ATOM 813 N N . THR A 1 102 ? 11.606 -6.463 4.143 1.00 97.62 102 THR A N 1
ATOM 814 C CA . THR A 1 102 ? 12.684 -7.043 4.959 1.00 97.62 102 THR A CA 1
ATOM 815 C C . THR A 1 102 ? 12.328 -8.437 5.478 1.00 97.62 102 THR A C 1
ATOM 817 O O . THR A 1 102 ? 13.165 -9.331 5.437 1.00 97.62 102 THR A O 1
ATOM 820 N N . ALA A 1 103 ? 11.101 -8.643 5.964 1.00 96.00 103 ALA A N 1
ATOM 821 C CA . ALA A 1 103 ? 10.674 -9.933 6.510 1.00 96.00 103 ALA A CA 1
ATOM 822 C C . ALA A 1 103 ? 10.572 -11.044 5.448 1.00 96.00 103 ALA A C 1
ATOM 824 O O . ALA A 1 103 ? 10.686 -12.221 5.787 1.00 96.00 103 ALA A O 1
ATOM 825 N N . LEU A 1 104 ? 10.338 -10.677 4.186 1.00 95.50 104 LEU A N 1
ATOM 826 C CA . LEU A 1 104 ? 10.120 -11.608 3.076 1.00 95.50 104 LEU A CA 1
ATOM 827 C C . LEU A 1 104 ? 11.287 -11.678 2.082 1.00 95.50 104 LEU A C 1
ATOM 829 O O . LEU A 1 104 ? 11.189 -12.428 1.116 1.00 95.50 104 LEU A O 1
ATOM 833 N N . ASP A 1 105 ? 12.351 -10.903 2.300 1.00 96.69 105 ASP A N 1
ATOM 834 C CA . ASP A 1 105 ? 13.457 -10.708 1.352 1.00 96.69 105 ASP A CA 1
ATOM 835 C C . ASP A 1 105 ? 12.979 -10.260 -0.046 1.00 96.69 105 ASP A C 1
ATOM 837 O O . ASP A 1 105 ? 13.401 -10.755 -1.090 1.00 96.69 105 ASP A O 1
ATOM 841 N N . VAL A 1 106 ? 12.038 -9.309 -0.065 1.00 97.62 106 VAL A N 1
ATOM 842 C CA . VAL A 1 106 ? 11.469 -8.738 -1.292 1.00 97.62 106 VAL A CA 1
ATOM 843 C C . VAL A 1 106 ? 11.863 -7.263 -1.409 1.00 97.62 106 VAL A C 1
ATOM 845 O O . VAL A 1 106 ? 11.631 -6.494 -0.470 1.00 97.62 106 VAL A O 1
ATOM 848 N N . PRO A 1 107 ? 12.399 -6.816 -2.562 1.00 97.94 107 PRO A N 1
ATOM 849 C CA . PRO A 1 107 ? 12.732 -5.413 -2.781 1.00 97.94 107 PRO A CA 1
ATOM 850 C C . PRO A 1 107 ? 11.524 -4.487 -2.612 1.00 97.94 107 PRO A C 1
ATOM 852 O O . PRO A 1 107 ? 10.421 -4.789 -3.069 1.00 97.94 107 PRO A O 1
ATOM 855 N N . VAL A 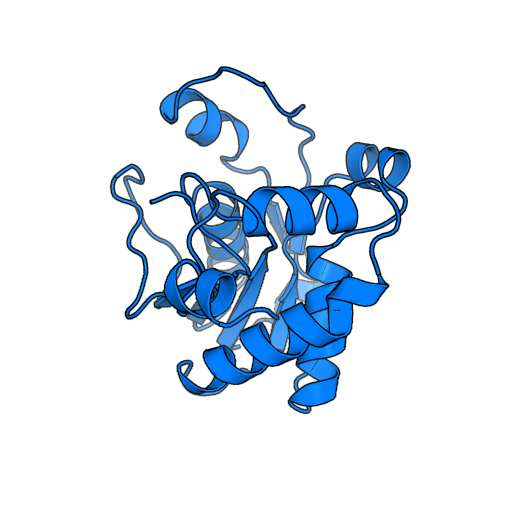1 108 ? 11.751 -3.312 -2.026 1.00 98.31 108 VAL A N 1
ATOM 856 C CA . VAL A 1 108 ? 10.725 -2.276 -1.851 1.00 98.31 108 VAL A CA 1
ATOM 857 C C . VAL A 1 108 ? 11.128 -1.028 -2.631 1.00 98.31 108 VAL A C 1
ATOM 859 O O . VAL A 1 108 ? 12.195 -0.467 -2.384 1.00 98.31 108 VAL A O 1
ATOM 862 N N . ASP A 1 109 ? 10.280 -0.558 -3.552 1.00 97.31 109 ASP A N 1
ATOM 863 C CA . ASP A 1 109 ? 10.491 0.723 -4.242 1.00 97.31 109 ASP A CA 1
ATOM 864 C C . ASP A 1 109 ? 9.549 1.796 -3.683 1.00 97.31 109 ASP A C 1
ATOM 866 O O . ASP A 1 109 ? 8.367 1.877 -4.023 1.00 97.31 109 ASP A O 1
ATOM 870 N N . LEU A 1 110 ? 10.105 2.655 -2.826 1.00 96.44 110 LEU A N 1
ATOM 871 C CA . LEU A 1 110 ? 9.392 3.744 -2.150 1.00 96.44 110 LEU A CA 1
ATOM 872 C C . LEU A 1 110 ? 9.078 4.944 -3.056 1.00 96.44 110 LEU A C 1
ATOM 874 O O . LEU A 1 110 ? 8.404 5.881 -2.626 1.00 96.44 110 LEU A O 1
ATOM 878 N N . HIS A 1 111 ? 9.605 4.963 -4.279 1.00 94.81 111 HIS A N 1
ATOM 879 C CA . HIS A 1 111 ? 9.661 6.164 -5.113 1.00 94.81 111 HIS A CA 1
ATOM 880 C C . HIS A 1 111 ? 9.119 5.951 -6.525 1.00 94.81 111 HIS A C 1
ATOM 882 O O . HIS A 1 111 ? 8.993 6.912 -7.282 1.00 94.81 111 HIS A O 1
ATOM 888 N N . VAL A 1 112 ? 8.823 4.711 -6.916 1.00 96.25 112 VAL A N 1
ATOM 889 C CA . VAL A 1 112 ? 8.278 4.421 -8.244 1.00 96.25 112 VAL A CA 1
ATOM 890 C C . VAL A 1 112 ? 6.888 5.009 -8.437 1.00 96.25 112 VAL A C 1
ATOM 892 O O . VAL A 1 112 ? 6.595 5.508 -9.520 1.00 96.25 112 VAL A O 1
ATOM 895 N N . LEU A 1 113 ? 6.057 4.995 -7.394 1.00 96.56 113 LEU A N 1
ATOM 896 C CA . LEU A 1 113 ? 4.710 5.546 -7.404 1.00 96.56 113 LEU A CA 1
ATOM 897 C C . LEU A 1 113 ? 4.691 6.869 -6.638 1.00 96.56 113 LEU A C 1
ATOM 899 O O . LEU A 1 113 ? 5.116 6.943 -5.488 1.00 96.56 113 LEU A O 1
ATOM 903 N N . GLU A 1 114 ? 4.142 7.909 -7.255 1.00 94.19 114 GLU A N 1
ATOM 904 C CA . GLU A 1 114 ? 4.019 9.236 -6.657 1.00 94.19 114 GLU A CA 1
ATOM 905 C C . GLU A 1 114 ? 2.562 9.692 -6.649 1.00 94.19 114 GLU A C 1
ATOM 907 O O . GLU A 1 114 ? 1.840 9.524 -7.637 1.00 94.19 114 GLU A O 1
ATOM 912 N N . ARG A 1 115 ? 2.136 10.344 -5.560 1.00 92.50 115 ARG A N 1
ATOM 913 C CA . ARG A 1 115 ? 0.830 11.007 -5.487 1.00 92.50 115 ARG A CA 1
ATOM 914 C C . ARG A 1 115 ? 0.964 12.482 -5.860 1.00 92.50 115 ARG A C 1
ATOM 916 O O . ARG A 1 115 ? 1.472 13.283 -5.080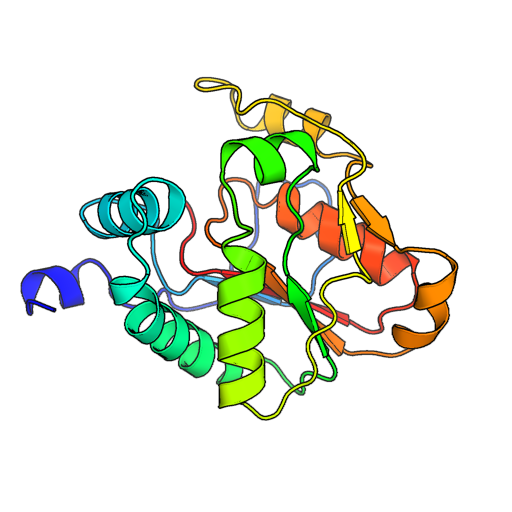 1.00 92.50 115 ARG A O 1
ATOM 923 N N . LYS A 1 116 ? 0.468 12.849 -7.042 1.00 87.38 116 LYS A N 1
ATOM 924 C CA . LYS A 1 116 ? 0.547 14.208 -7.605 1.00 87.38 116 LYS A CA 1
ATOM 925 C C . LYS A 1 116 ? -0.511 15.169 -7.076 1.00 87.38 116 LYS A C 1
ATOM 927 O O . LYS A 1 116 ? -0.312 16.374 -7.158 1.00 87.38 116 LYS A O 1
ATOM 932 N N . ARG A 1 117 ? -1.639 14.663 -6.571 1.00 80.06 117 ARG A N 1
ATOM 933 C CA . ARG A 1 117 ? -2.745 15.515 -6.109 1.00 80.06 117 ARG A CA 1
ATOM 934 C C . ARG A 1 117 ? -2.997 15.406 -4.618 1.00 80.06 117 ARG A C 1
ATOM 936 O O . ARG A 1 117 ? -2.995 14.311 -4.046 1.00 80.06 117 ARG A O 1
ATOM 943 N N . HIS A 1 118 ? -3.211 16.569 -4.010 1.00 69.12 118 HIS A N 1
ATOM 944 C CA . HIS A 1 118 ? -3.662 16.692 -2.638 1.00 69.12 118 HIS A CA 1
ATOM 945 C C . HIS A 1 118 ? -5.178 16.756 -2.606 1.00 69.12 118 HIS A C 1
ATOM 947 O O . HIS A 1 118 ? -5.749 17.780 -2.968 1.00 69.12 118 HIS A O 1
ATOM 953 N N . ASP A 1 119 ? -5.812 15.707 -2.103 1.00 63.06 119 ASP A N 1
ATOM 954 C CA . ASP A 1 119 ? -7.225 15.770 -1.755 1.00 63.06 119 ASP A CA 1
ATOM 955 C C . ASP A 1 119 ? -7.303 15.735 -0.225 1.00 63.06 119 ASP A C 1
ATOM 957 O O . ASP A 1 119 ? -6.867 14.738 0.376 1.00 63.06 119 ASP A O 1
ATOM 961 N N . PRO A 1 120 ? -7.773 16.809 0.440 1.00 51.88 120 PRO A N 1
ATOM 962 C CA . PRO A 1 120 ? -7.988 16.765 1.879 1.00 51.88 120 PRO A CA 1
ATOM 963 C C . PRO A 1 120 ? -8.931 15.598 2.222 1.00 51.88 120 PRO A C 1
ATOM 965 O O . PRO A 1 120 ? -9.787 15.249 1.404 1.00 51.88 120 PRO A O 1
ATOM 968 N N . PRO A 1 121 ? -8.782 14.948 3.393 1.00 48.16 121 PRO A N 1
ATOM 969 C CA . PRO A 1 121 ? -9.750 13.956 3.833 1.00 48.16 121 PRO A CA 1
ATOM 970 C C . PRO A 1 121 ? -11.096 14.665 3.993 1.00 48.16 121 PRO A C 1
ATOM 972 O O . PRO A 1 121 ? -11.313 15.396 4.954 1.00 48.16 121 PRO A O 1
ATOM 975 N N . GLN A 1 122 ? -11.993 14.499 3.026 1.00 43.16 122 GLN A N 1
ATOM 976 C CA . GLN A 1 122 ? -13.345 15.016 3.151 1.00 43.16 122 GLN A CA 1
ATOM 977 C C . GLN A 1 122 ? -14.127 14.036 4.028 1.00 43.16 122 GLN A C 1
ATOM 979 O O . GLN A 1 122 ? -14.651 13.022 3.562 1.00 43.16 122 GLN A O 1
ATOM 984 N N . VAL A 1 123 ? -14.115 14.304 5.334 1.00 40.00 123 VAL A N 1
ATOM 985 C CA . VAL A 1 123 ? -14.983 13.637 6.308 1.00 40.00 123 VAL A CA 1
ATOM 986 C C . VAL A 1 123 ? -16.431 13.872 5.866 1.00 40.00 123 VAL A C 1
ATOM 988 O O . VAL A 1 123 ? -16.822 15.009 5.629 1.00 40.00 123 VAL A O 1
ATOM 991 N N . GLY A 1 124 ? -17.206 12.796 5.701 1.00 44.62 124 GLY A N 1
ATOM 992 C CA . GLY A 1 124 ? -18.641 12.876 5.393 1.00 44.62 124 GLY A CA 1
ATOM 993 C C . GLY A 1 124 ? -19.049 12.787 3.918 1.00 44.62 124 GLY A C 1
ATOM 994 O O . GLY A 1 124 ? -20.240 12.835 3.643 1.00 44.62 124 GLY A O 1
ATOM 995 N N . LYS A 1 125 ? -18.118 12.619 2.969 1.00 42.00 125 LYS A N 1
ATOM 996 C CA . LYS A 1 125 ? -18.473 12.494 1.546 1.00 42.00 125 LYS A CA 1
ATOM 997 C C . LYS A 1 125 ? -18.647 11.048 1.081 1.00 42.00 125 LYS A C 1
ATOM 999 O O . LYS A 1 125 ? -17.788 10.193 1.333 1.00 42.00 125 LYS A O 1
ATOM 1004 N N . GLU A 1 126 ? -19.778 10.803 0.419 1.00 54.16 126 GLU A N 1
ATOM 1005 C CA . GLU A 1 126 ? -20.240 9.511 -0.095 1.00 54.16 126 GLU A CA 1
ATOM 1006 C C . GLU A 1 126 ? -19.265 8.914 -1.124 1.00 54.16 126 GLU A C 1
ATOM 1008 O O . GLU A 1 126 ? -18.473 9.619 -1.758 1.00 54.16 126 GLU A O 1
ATOM 1013 N N . GLY A 1 127 ? -19.320 7.590 -1.315 1.00 55.53 127 GLY A 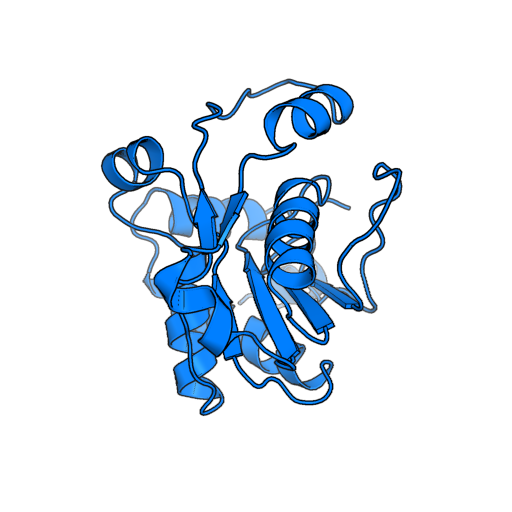N 1
ATOM 1014 C CA . GLY A 1 127 ? -18.358 6.831 -2.126 1.00 55.53 127 GLY A CA 1
ATOM 1015 C C . GLY A 1 127 ? -18.093 7.401 -3.527 1.00 55.53 127 GLY A C 1
ATOM 1016 O O . GLY A 1 127 ? -16.957 7.337 -3.995 1.00 55.53 127 GLY A O 1
ATOM 1017 N N . ARG A 1 128 ? -19.089 8.042 -4.155 1.00 55.69 128 ARG A N 1
ATOM 1018 C CA . ARG A 1 128 ? -18.982 8.660 -5.488 1.00 55.69 128 ARG A CA 1
ATOM 1019 C C . ARG A 1 128 ? -17.991 9.831 -5.551 1.00 55.69 128 ARG A C 1
ATOM 1021 O O . ARG A 1 128 ? -17.237 9.934 -6.514 1.00 55.69 128 ARG A O 1
ATOM 1028 N N . GLU A 1 129 ? -17.912 10.664 -4.517 1.00 54.44 129 GLU A N 1
ATOM 1029 C CA . GLU A 1 129 ? -16.999 11.821 -4.495 1.00 54.44 129 GLU A CA 1
ATOM 1030 C C . GLU A 1 129 ? -15.540 11.414 -4.212 1.00 54.44 129 GLU A C 1
ATOM 1032 O O . GLU A 1 129 ? -14.585 12.056 -4.673 1.00 54.44 129 GLU A O 1
ATOM 1037 N N . ARG A 1 130 ? -15.334 10.282 -3.522 1.00 58.09 130 ARG A N 1
ATOM 1038 C CA . ARG A 1 130 ? -13.997 9.677 -3.380 1.00 58.09 130 ARG A CA 1
ATOM 1039 C C . ARG A 1 130 ? -13.468 9.118 -4.701 1.00 58.09 130 ARG A C 1
ATOM 1041 O O . ARG A 1 130 ? -12.262 9.141 -4.920 1.00 58.09 130 ARG A O 1
ATOM 1048 N N . LEU A 1 131 ? -14.340 8.655 -5.597 1.00 60.75 131 LEU A N 1
ATOM 1049 C CA . LEU A 1 131 ? -13.931 8.157 -6.916 1.00 60.75 131 LEU A CA 1
ATOM 1050 C C . LEU A 1 131 ? -13.396 9.283 -7.805 1.00 60.75 131 LEU A C 1
ATOM 1052 O O . LEU A 1 131 ? -12.354 9.130 -8.445 1.00 60.75 131 LEU A O 1
ATOM 1056 N N . SER A 1 132 ? -14.066 10.438 -7.806 1.00 58.22 132 SER A N 1
ATOM 1057 C CA . SER A 1 132 ? -13.643 11.595 -8.601 1.00 58.22 132 SER A CA 1
ATOM 1058 C C . SER A 1 132 ? -12.338 12.220 -8.110 1.00 58.22 132 SER A C 1
ATOM 1060 O O . SER A 1 132 ? -11.523 12.638 -8.934 1.00 58.22 132 SER A O 1
ATOM 1062 N N . SER A 1 133 ? -12.107 12.267 -6.793 1.00 62.62 133 SER A N 1
ATOM 1063 C CA . SER A 1 133 ? -10.905 12.908 -6.232 1.00 62.62 133 SER A CA 1
ATOM 1064 C C . SER A 1 133 ? -9.624 12.161 -6.613 1.00 62.62 133 SER A C 1
ATOM 1066 O O . SER A 1 133 ? -8.626 12.777 -6.990 1.00 62.62 133 SER A O 1
ATOM 1068 N N . VAL A 1 134 ? -9.681 10.828 -6.652 1.00 69.25 134 VAL A N 1
ATOM 1069 C CA . VAL A 1 134 ? -8.503 9.986 -6.878 1.00 69.25 134 VAL A CA 1
ATOM 1070 C C . VAL A 1 134 ? -8.133 9.833 -8.362 1.00 69.25 134 VAL A C 1
ATOM 1072 O O . VAL A 1 134 ? -6.971 9.591 -8.670 1.00 69.25 134 VAL A O 1
ATOM 1075 N N . ARG A 1 135 ? -9.052 10.009 -9.319 1.00 74.62 135 ARG A N 1
ATOM 1076 C CA . ARG A 1 135 ? -8.779 9.770 -10.755 1.00 74.62 135 ARG A CA 1
ATOM 1077 C C . ARG A 1 135 ? -7.591 10.580 -11.281 1.00 74.62 135 ARG A C 1
ATOM 1079 O O . ARG A 1 135 ? -7.731 11.784 -11.418 1.00 74.62 135 ARG A O 1
ATOM 1086 N N . SER A 1 136 ? -6.486 9.961 -11.691 1.00 80.38 136 SER A N 1
ATOM 1087 C CA . SER A 1 136 ? -5.204 10.596 -12.080 1.00 80.38 136 SER A CA 1
ATOM 1088 C C . SER A 1 136 ? -4.433 11.251 -10.924 1.00 80.38 136 SER A C 1
ATOM 1090 O O . SER A 1 136 ? -3.656 12.182 -11.147 1.00 80.38 136 SER A O 1
ATOM 1092 N N . ALA A 1 137 ? -4.661 10.820 -9.681 1.00 87.50 137 ALA A N 1
ATOM 1093 C CA . ALA A 1 137 ? -3.909 11.290 -8.516 1.00 87.50 137 ALA A CA 1
ATOM 1094 C C . ALA A 1 137 ? -2.525 10.636 -8.403 1.00 87.50 137 ALA A C 1
ATOM 1096 O O . ALA A 1 137 ? -1.658 11.200 -7.736 1.00 87.50 137 ALA A O 1
ATOM 1097 N N . PHE A 1 138 ? -2.306 9.494 -9.063 1.00 93.88 138 PHE A N 1
ATOM 1098 C CA . PHE A 1 138 ? -1.049 8.751 -9.022 1.00 93.88 138 PHE A CA 1
ATOM 1099 C C . PHE A 1 138 ? -0.357 8.708 -10.386 1.00 93.88 138 PHE A C 1
ATOM 1101 O O . PHE A 1 138 ? -1.005 8.634 -11.434 1.00 93.88 138 PHE A O 1
ATOM 1108 N N . ALA A 1 139 ? 0.973 8.742 -10.365 1.00 94.56 139 ALA A N 1
ATOM 1109 C CA . ALA A 1 139 ? 1.823 8.619 -11.543 1.00 94.56 139 ALA A CA 1
ATOM 1110 C C . ALA A 1 139 ? 3.092 7.832 -11.206 1.00 94.56 139 ALA A C 1
ATOM 1112 O O . ALA A 1 139 ? 3.539 7.839 -10.061 1.00 94.56 139 ALA A O 1
ATOM 1113 N N . VAL A 1 140 ? 3.682 7.193 -12.217 1.00 95.25 140 VAL A N 1
ATOM 1114 C CA . VAL A 1 140 ? 5.012 6.591 -12.099 1.00 95.25 140 VAL A CA 1
ATOM 1115 C C . VAL A 1 140 ? 6.067 7.590 -12.548 1.00 95.25 140 VAL A C 1
ATOM 1117 O O . VAL A 1 140 ? 5.920 8.214 -13.603 1.00 95.25 140 VAL A O 1
ATOM 1120 N N . ALA A 1 141 ? 7.133 7.739 -11.763 1.00 88.06 141 ALA A N 1
ATOM 1121 C CA . ALA A 1 141 ? 8.249 8.609 -12.116 1.00 88.06 141 ALA A CA 1
ATOM 1122 C C . ALA A 1 141 ? 8.876 8.147 -13.451 1.00 88.06 141 ALA A C 1
ATOM 1124 O O . ALA A 1 141 ? 9.297 6.991 -13.543 1.00 88.06 141 ALA A O 1
ATOM 1125 N N . PRO A 1 142 ? 9.004 9.009 -14.484 1.00 87.75 142 PRO A N 1
ATOM 1126 C CA . PRO A 1 142 ? 9.467 8.583 -15.811 1.00 87.75 142 PRO A CA 1
ATOM 1127 C C . PRO A 1 142 ? 10.797 7.821 -15.794 1.00 87.75 142 PRO A C 1
ATOM 1129 O O . PRO A 1 142 ? 10.939 6.804 -16.466 1.00 87.75 142 PRO A O 1
ATOM 1132 N N . LYS A 1 143 ? 11.742 8.262 -14.954 1.00 90.88 143 LYS A N 1
ATOM 1133 C CA . LYS A 1 143 ? 13.069 7.644 -14.794 1.00 90.88 143 LYS A CA 1
ATOM 1134 C C . LYS A 1 143 ? 13.033 6.243 -14.171 1.00 90.88 143 LYS A C 1
ATOM 1136 O O . LYS A 1 143 ? 13.997 5.505 -14.307 1.00 90.88 143 LYS A O 1
ATOM 1141 N N . ARG A 1 144 ? 11.946 5.888 -13.481 1.00 91.94 144 ARG A N 1
ATOM 1142 C CA . ARG A 1 144 ? 11.759 4.589 -12.817 1.00 91.94 144 ARG A CA 1
ATOM 1143 C C . ARG A 1 144 ? 10.895 3.635 -13.628 1.00 91.94 144 ARG A C 1
ATOM 1145 O O . ARG A 1 144 ? 10.719 2.493 -13.245 1.00 91.94 144 ARG A O 1
ATOM 1152 N N . ARG A 1 145 ? 10.360 4.061 -14.772 1.00 90.81 145 ARG A N 1
ATOM 1153 C CA . ARG A 1 145 ? 9.437 3.229 -15.549 1.00 90.81 145 ARG A CA 1
ATOM 1154 C C . ARG A 1 145 ? 10.054 1.898 -15.989 1.00 90.81 145 ARG A C 1
ATOM 1156 O O . ARG A 1 145 ? 9.376 0.879 -15.958 1.00 90.81 145 ARG A O 1
ATOM 1163 N N . SER A 1 146 ? 11.338 1.895 -16.345 1.00 92.06 146 SER A N 1
ATOM 1164 C CA . SER A 1 146 ? 12.062 0.679 -16.730 1.00 92.06 146 SER A CA 1
ATOM 1165 C C . SER A 1 146 ? 12.185 -0.340 -15.595 1.00 92.06 146 SER A C 1
ATOM 1167 O O . SER A 1 146 ? 12.262 -1.531 -15.879 1.00 92.06 146 SER A O 1
ATOM 1169 N N . THR A 1 147 ? 12.155 0.088 -14.325 1.00 93.00 147 THR A N 1
ATOM 1170 C CA . THR A 1 147 ? 12.258 -0.829 -13.178 1.00 93.00 147 THR A CA 1
ATOM 1171 C C . THR A 1 147 ? 10.995 -1.663 -12.984 1.00 93.00 147 THR A C 1
ATOM 1173 O O . THR A 1 147 ? 11.066 -2.707 -12.345 1.00 93.00 147 THR A O 1
ATOM 1176 N N . LEU A 1 148 ? 9.863 -1.242 -13.564 1.00 94.44 148 LEU A N 1
ATOM 1177 C CA . LEU A 1 148 ? 8.580 -1.945 -13.491 1.00 94.44 148 LEU A CA 1
ATOM 1178 C C . LEU A 1 148 ? 8.336 -2.931 -14.631 1.00 94.44 148 LEU A C 1
ATOM 1180 O O . LEU A 1 148 ? 7.363 -3.679 -14.558 1.00 94.44 148 LEU A O 1
ATOM 1184 N N . ASN A 1 149 ? 9.157 -2.920 -15.683 1.00 94.31 149 ASN A N 1
ATOM 1185 C CA . ASN A 1 149 ? 8.867 -3.702 -16.879 1.00 94.31 149 ASN A CA 1
ATOM 1186 C C . ASN A 1 149 ? 8.758 -5.196 -16.547 1.00 94.31 149 ASN A C 1
ATOM 1188 O O . ASN A 1 149 ? 9.688 -5.781 -15.991 1.00 94.31 149 ASN A O 1
ATOM 1192 N N . GLU A 1 150 ? 7.612 -5.789 -16.879 1.00 95.06 150 GLU A N 1
ATOM 1193 C CA . GLU A 1 150 ? 7.266 -7.188 -16.605 1.00 95.06 150 GLU A CA 1
ATOM 1194 C C . GLU A 1 150 ? 7.270 -7.600 -15.115 1.00 95.06 150 GLU A C 1
ATOM 1196 O O . GLU A 1 150 ? 7.213 -8.791 -14.795 1.00 95.06 150 GLU A O 1
ATOM 1201 N N . LYS A 1 151 ? 7.276 -6.640 -14.180 1.00 97.75 151 LYS A N 1
ATOM 1202 C CA . LYS A 1 151 ? 7.288 -6.921 -12.736 1.00 97.75 151 LYS A CA 1
ATOM 1203 C C . LYS A 1 151 ? 5.906 -7.244 -12.179 1.00 97.75 151 LYS A C 1
ATOM 1205 O O . LYS A 1 151 ? 4.909 -6.616 -12.547 1.00 97.75 151 LYS A O 1
ATOM 1210 N N . ARG A 1 152 ? 5.866 -8.190 -11.241 1.00 98.00 152 ARG A N 1
ATOM 1211 C CA . ARG A 1 152 ? 4.730 -8.501 -10.366 1.00 98.00 152 ARG A CA 1
ATOM 1212 C C . ARG A 1 152 ? 4.839 -7.637 -9.116 1.00 98.00 152 ARG A C 1
ATOM 1214 O O . ARG A 1 152 ? 5.717 -7.845 -8.279 1.00 98.00 152 ARG A O 1
ATOM 1221 N N . VAL A 1 153 ? 3.974 -6.637 -9.029 1.00 98.31 153 VAL A N 1
ATOM 1222 C CA . VAL A 1 153 ? 4.003 -5.628 -7.972 1.00 98.31 153 VAL A CA 1
ATOM 1223 C C . VAL A 1 153 ? 2.988 -5.977 -6.893 1.00 98.31 153 VAL A C 1
ATOM 1225 O O . VAL A 1 153 ? 1.809 -6.152 -7.200 1.00 98.31 153 VAL A O 1
ATOM 1228 N N . LEU A 1 154 ? 3.419 -5.996 -5.633 1.00 98.38 154 LEU A N 1
ATOM 1229 C CA . LEU A 1 154 ? 2.506 -5.965 -4.492 1.00 98.38 154 LEU A CA 1
ATOM 1230 C C . LEU A 1 154 ? 2.361 -4.523 -3.998 1.00 98.38 154 LEU A C 1
ATOM 1232 O O . LEU A 1 154 ? 3.314 -3.926 -3.497 1.00 98.38 154 LEU A O 1
ATOM 1236 N N . LEU A 1 155 ? 1.166 -3.959 -4.147 1.00 98.12 155 LEU A N 1
ATOM 1237 C CA . LEU A 1 155 ? 0.821 -2.618 -3.694 1.00 98.12 155 LEU A CA 1
ATOM 1238 C C . LEU A 1 155 ? 0.257 -2.678 -2.272 1.00 98.12 155 LEU A C 1
ATOM 1240 O O . LEU A 1 155 ? -0.780 -3.301 -2.048 1.00 98.12 155 LEU A O 1
ATOM 1244 N N . ILE A 1 156 ? 0.912 -2.016 -1.318 1.00 98.00 156 ILE A N 1
ATOM 1245 C CA . ILE A 1 156 ? 0.509 -2.054 0.095 1.00 98.00 156 ILE A CA 1
ATOM 1246 C C . ILE A 1 156 ? -0.106 -0.722 0.533 1.00 98.00 156 ILE A C 1
ATOM 1248 O O . ILE A 1 156 ? 0.459 0.347 0.284 1.00 98.00 156 ILE A O 1
ATOM 1252 N N . ASP A 1 157 ? -1.243 -0.790 1.227 1.00 95.69 157 ASP A N 1
ATOM 1253 C CA . ASP A 1 157 ? -1.877 0.349 1.903 1.00 95.69 157 ASP A CA 1
ATOM 1254 C C . ASP A 1 157 ? -2.228 0.026 3.363 1.00 95.69 157 ASP A C 1
ATOM 1256 O O . ASP A 1 157 ? -2.239 -1.131 3.775 1.00 95.69 157 ASP A O 1
ATOM 1260 N N . ASP A 1 158 ? -2.555 1.034 4.167 1.00 93.69 158 ASP A N 1
ATOM 1261 C CA . ASP A 1 158 ? -2.998 0.801 5.544 1.00 93.69 158 ASP A CA 1
ATOM 1262 C C . ASP A 1 158 ? -4.483 0.392 5.617 1.00 93.69 158 ASP A C 1
ATOM 1264 O O . ASP A 1 158 ? -4.825 -0.647 6.182 1.00 93.69 158 ASP A O 1
ATOM 1268 N N . VAL A 1 159 ? -5.379 1.174 5.016 1.00 93.00 159 VAL A N 1
ATOM 1269 C CA . VAL A 1 159 ? -6.832 0.995 5.091 1.00 93.00 159 VAL A CA 1
ATOM 1270 C C . VAL A 1 159 ? -7.467 1.222 3.734 1.00 93.00 159 VAL A C 1
ATOM 1272 O O . VAL A 1 159 ? -7.377 2.301 3.148 1.00 93.00 159 VAL A O 1
ATOM 1275 N N . ILE A 1 160 ? -8.236 0.234 3.296 1.00 91.19 160 ILE A N 1
ATOM 1276 C CA . ILE A 1 160 ? -9.027 0.303 2.077 1.00 91.19 160 ILE A CA 1
ATOM 1277 C C . ILE A 1 160 ? -10.470 0.637 2.443 1.00 91.19 160 ILE A C 1
ATOM 1279 O O . ILE A 1 160 ? -11.101 -0.031 3.247 1.00 91.19 160 ILE A O 1
ATOM 1283 N N . THR A 1 161 ? -11.014 1.694 1.848 1.00 88.25 161 THR A N 1
ATOM 1284 C CA . THR A 1 161 ? -12.443 2.010 1.995 1.00 88.25 161 THR A CA 1
ATOM 1285 C C . THR A 1 161 ? -13.179 1.603 0.726 1.00 88.25 161 THR A C 1
ATOM 1287 O O . THR A 1 161 ? -13.580 0.460 0.583 1.00 88.25 161 THR A O 1
ATOM 1290 N N . THR A 1 162 ? -13.257 2.489 -0.265 1.00 86.19 162 THR A N 1
ATOM 1291 C CA . THR A 1 162 ? -13.900 2.203 -1.559 1.00 86.19 162 THR A CA 1
ATOM 1292 C C . THR A 1 162 ? -13.007 1.447 -2.546 1.00 86.19 162 THR A C 1
ATOM 1294 O O . THR A 1 162 ? -13.427 1.166 -3.662 1.00 86.19 162 THR A O 1
ATOM 1297 N N . GLY A 1 163 ? -11.737 1.205 -2.213 1.00 89.06 163 GLY A N 1
ATOM 1298 C CA . GLY A 1 163 ? -10.750 0.684 -3.165 1.00 89.06 163 GLY A CA 1
ATOM 1299 C C . GLY A 1 163 ? -10.243 1.702 -4.197 1.00 89.06 163 GLY A C 1
ATOM 1300 O O . GLY A 1 163 ? -9.330 1.382 -4.950 1.00 89.06 163 GLY A O 1
ATOM 1301 N N . ALA A 1 164 ? -10.763 2.936 -4.227 1.00 89.50 164 ALA A N 1
ATOM 1302 C CA . ALA A 1 164 ? -10.403 3.931 -5.244 1.00 89.50 164 ALA A CA 1
ATOM 1303 C C . ALA A 1 164 ? -8.896 4.251 -5.277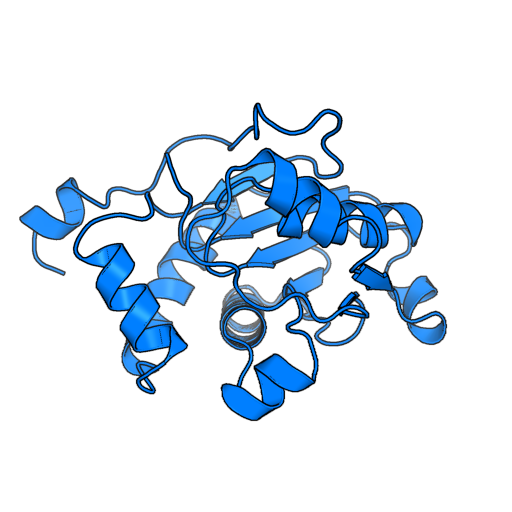 1.00 89.50 164 ALA A C 1
ATOM 1305 O O . ALA A 1 164 ? -8.289 4.270 -6.346 1.00 89.50 164 ALA A O 1
ATOM 1306 N N . THR A 1 165 ? -8.290 4.462 -4.103 1.00 91.44 165 THR A N 1
ATOM 1307 C CA . THR A 1 165 ? -6.859 4.774 -3.942 1.00 91.44 165 THR A CA 1
ATOM 1308 C C . THR A 1 165 ? -5.968 3.688 -4.536 1.00 91.44 165 THR A C 1
ATOM 1310 O O . THR A 1 165 ? -5.147 3.967 -5.409 1.00 91.44 165 THR A O 1
ATOM 1313 N N . VAL A 1 166 ? -6.162 2.445 -4.096 1.00 94.56 166 VAL A N 1
ATOM 1314 C CA . VAL A 1 166 ? -5.358 1.298 -4.534 1.00 94.56 166 VAL A CA 1
ATOM 1315 C C . VAL A 1 166 ? -5.604 0.959 -6.000 1.00 94.56 166 VAL A C 1
ATOM 1317 O O . VAL A 1 166 ? -4.660 0.656 -6.721 1.00 94.56 166 VAL A O 1
ATOM 1320 N N . ASN A 1 167 ? -6.841 1.104 -6.480 1.00 94.69 167 ASN A N 1
ATOM 1321 C CA . ASN A 1 167 ? -7.176 0.867 -7.879 1.00 94.69 167 ASN A CA 1
ATOM 1322 C C . ASN A 1 167 ? -6.497 1.870 -8.816 1.00 94.69 167 ASN A C 1
ATOM 1324 O O . ASN A 1 167 ? -5.992 1.504 -9.874 1.00 94.69 167 ASN A O 1
ATOM 1328 N N . GLU A 1 168 ? -6.447 3.140 -8.426 1.00 94.50 168 GLU A N 1
ATOM 1329 C CA . GLU A 1 168 ? -5.763 4.159 -9.211 1.00 94.50 168 GLU A CA 1
ATOM 1330 C C . GLU A 1 168 ? -4.236 4.006 -9.163 1.00 94.50 168 GLU A C 1
ATOM 1332 O O . GLU A 1 168 ? -3.571 4.175 -10.188 1.00 94.50 168 GLU A O 1
ATOM 1337 N N . GLY A 1 169 ? -3.675 3.655 -8.002 1.00 96.19 169 GLY A N 1
ATOM 1338 C CA . GLY A 1 169 ? -2.260 3.299 -7.886 1.00 96.19 169 GLY A CA 1
ATOM 1339 C C . GLY A 1 169 ? -1.906 2.128 -8.807 1.00 96.19 169 GLY A C 1
ATOM 1340 O O . GLY A 1 169 ? -0.982 2.231 -9.616 1.00 96.19 169 GLY A O 1
ATOM 1341 N N . ALA A 1 170 ? -2.713 1.065 -8.777 1.00 97.06 170 ALA A N 1
ATOM 1342 C CA . ALA A 1 170 ? -2.577 -0.080 -9.671 1.00 97.06 170 ALA A CA 1
ATOM 1343 C C . ALA A 1 170 ? -2.698 0.322 -11.145 1.00 97.06 170 ALA A C 1
ATOM 1345 O O . ALA A 1 170 ? -1.869 -0.074 -11.961 1.00 97.06 170 ALA A O 1
ATOM 1346 N N . ARG A 1 171 ? -3.655 1.189 -11.497 1.00 96.31 171 ARG A N 1
ATOM 1347 C CA . ARG A 1 171 ? -3.782 1.732 -12.855 1.00 96.31 171 ARG A CA 1
ATOM 1348 C C . ARG A 1 171 ? -2.501 2.431 -13.314 1.00 96.31 171 ARG A C 1
ATOM 1350 O O . ARG A 1 171 ? -2.106 2.269 -14.470 1.00 96.31 171 ARG A O 1
ATOM 1357 N N . ALA A 1 172 ? -1.887 3.250 -12.461 1.00 96.69 172 ALA A N 1
ATOM 1358 C CA . ALA A 1 172 ? -0.653 3.960 -12.793 1.00 96.69 172 ALA A CA 1
ATOM 1359 C C . ALA A 1 172 ? 0.513 2.985 -13.030 1.00 96.69 172 ALA A C 1
ATOM 1361 O O . ALA A 1 172 ? 1.226 3.131 -14.023 1.00 96.69 172 ALA A O 1
ATOM 1362 N N . LEU A 1 173 ? 0.650 1.965 -12.179 1.00 97.81 173 LEU A N 1
ATOM 1363 C CA . LEU A 1 173 ? 1.675 0.920 -12.283 1.00 97.81 173 LEU A CA 1
ATOM 1364 C C . LEU A 1 173 ? 1.483 0.026 -13.520 1.00 97.81 173 LEU A C 1
ATOM 1366 O O . LEU A 1 173 ? 2.421 -0.161 -14.294 1.00 97.81 173 LEU A O 1
ATOM 1370 N N . MET A 1 174 ? 0.261 -0.452 -13.773 1.00 97.44 174 MET A N 1
ATOM 1371 C CA . MET A 1 174 ? -0.066 -1.248 -14.964 1.00 97.44 174 MET A CA 1
ATOM 1372 C C . MET A 1 174 ? 0.218 -0.464 -16.248 1.00 97.44 174 MET A C 1
ATOM 1374 O O . MET A 1 174 ? 0.868 -0.966 -17.159 1.00 97.44 174 MET A O 1
ATOM 1378 N N . LYS A 1 175 ? -0.184 0.815 -16.317 1.00 95.69 175 LYS A N 1
ATOM 1379 C CA . LYS A 1 175 ? 0.143 1.669 -17.473 1.00 95.69 175 LYS A CA 1
ATOM 1380 C C . LYS A 1 175 ? 1.640 1.924 -17.627 1.00 95.69 175 LYS A C 1
ATOM 1382 O O . LYS A 1 175 ? 2.082 2.245 -18.729 1.00 95.69 175 LYS A O 1
ATOM 1387 N N . ALA A 1 176 ? 2.412 1.821 -16.551 1.00 96.12 176 ALA A N 1
ATOM 1388 C CA . ALA A 1 176 ? 3.853 1.997 -16.588 1.00 96.12 176 ALA A CA 1
ATOM 1389 C C . ALA A 1 176 ? 4.603 0.758 -17.108 1.00 96.12 176 ALA A C 1
ATOM 1391 O O . ALA A 1 176 ? 5.747 0.923 -17.522 1.00 96.12 176 ALA A O 1
ATOM 1392 N N . GLY A 1 177 ? 3.958 -0.411 -17.189 1.00 96.19 177 GLY A N 1
ATOM 1393 C CA . GLY A 1 177 ? 4.548 -1.648 -17.719 1.00 96.19 177 GLY A CA 1
ATOM 1394 C C . GLY A 1 177 ? 4.659 -2.788 -16.705 1.00 96.19 177 GLY A C 1
ATOM 1395 O O . GLY A 1 177 ? 5.306 -3.788 -17.004 1.00 96.19 177 GLY A O 1
ATOM 1396 N N . ALA A 1 178 ? 4.049 -2.654 -15.520 1.00 97.75 178 ALA A N 1
ATOM 1397 C CA . ALA A 1 178 ? 3.932 -3.775 -14.592 1.00 97.75 178 ALA A CA 1
ATOM 1398 C C . ALA A 1 178 ? 3.149 -4.924 -15.246 1.00 97.75 178 ALA A C 1
ATOM 1400 O O . ALA A 1 178 ? 2.106 -4.700 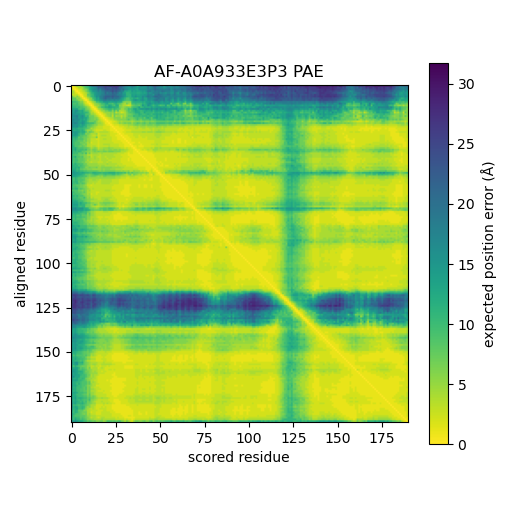-15.864 1.00 97.75 178 ALA A O 1
ATOM 1401 N N . LYS A 1 179 ? 3.631 -6.156 -15.064 1.00 97.31 179 LYS A N 1
ATOM 1402 C CA . LYS A 1 179 ? 2.967 -7.375 -15.549 1.00 97.31 179 LYS A CA 1
ATOM 1403 C C . LYS A 1 179 ? 1.662 -7.633 -14.813 1.00 97.31 179 LYS A C 1
ATOM 1405 O O . LYS A 1 179 ? 0.672 -8.068 -15.396 1.00 97.31 179 LYS A O 1
ATOM 1410 N N . ARG A 1 180 ? 1.693 -7.405 -13.502 1.00 96.44 180 ARG A N 1
ATOM 1411 C CA . ARG A 1 180 ? 0.577 -7.613 -12.586 1.00 96.44 180 ARG A CA 1
ATOM 1412 C C . ARG A 1 180 ? 0.741 -6.687 -11.397 1.00 96.44 180 ARG A C 1
ATOM 1414 O O . ARG A 1 180 ? 1.858 -6.481 -10.927 1.00 96.44 180 ARG A O 1
ATOM 1421 N N . VAL A 1 181 ? -0.377 -6.179 -10.896 1.00 97.69 181 VAL A N 1
ATOM 1422 C CA . VAL A 1 181 ? -0.438 -5.491 -9.609 1.00 97.69 181 VAL A CA 1
ATOM 1423 C C . VAL A 1 181 ? -1.442 -6.221 -8.739 1.00 97.69 181 VAL A C 1
ATOM 1425 O O . VAL A 1 181 ? -2.583 -6.402 -9.157 1.00 97.69 181 VAL A O 1
ATOM 1428 N N . ASP A 1 182 ? -1.030 -6.622 -7.547 1.00 97.38 182 ASP A N 1
ATOM 1429 C CA . ASP A 1 182 ? -1.923 -7.071 -6.482 1.00 97.38 182 ASP A CA 1
ATOM 1430 C C . ASP A 1 182 ? -1.943 -6.051 -5.351 1.00 97.38 182 ASP A C 1
ATOM 1432 O O . ASP A 1 182 ? -1.070 -5.188 -5.268 1.00 97.38 182 ASP A O 1
ATOM 1436 N N . VAL A 1 183 ? -2.946 -6.137 -4.485 1.00 97.12 183 VAL A N 1
ATOM 1437 C CA . VAL A 1 183 ? -3.149 -5.200 -3.382 1.00 97.12 183 VAL A CA 1
ATOM 1438 C C . VAL A 1 183 ? -3.203 -5.945 -2.058 1.00 97.12 183 VAL A C 1
ATOM 1440 O O . VAL A 1 183 ? -3.898 -6.952 -1.936 1.00 97.12 183 VAL A O 1
ATOM 1443 N N . LEU A 1 184 ? -2.534 -5.400 -1.048 1.00 96.94 184 LEU A N 1
ATOM 1444 C CA . LEU A 1 184 ? -2.630 -5.856 0.332 1.00 96.94 184 LEU A CA 1
ATOM 1445 C C . LEU A 1 184 ? -2.825 -4.664 1.278 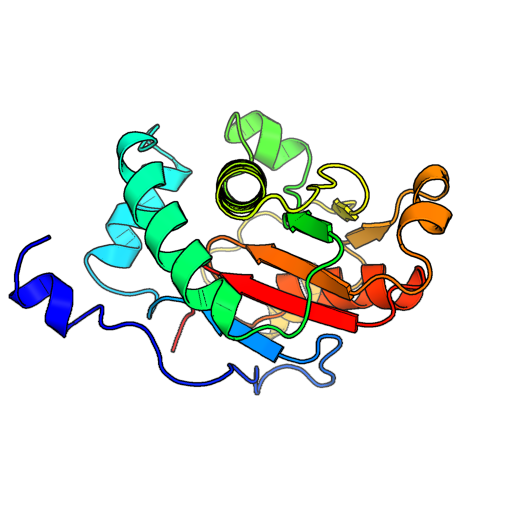1.00 96.94 184 LEU A C 1
ATOM 1447 O O . LEU A 1 184 ? -2.183 -3.628 1.121 1.00 96.94 184 LEU A O 1
ATOM 1451 N N . SER A 1 185 ? -3.693 -4.799 2.279 1.00 96.38 185 SER A N 1
ATOM 1452 C CA . SER A 1 185 ? -3.819 -3.805 3.348 1.00 96.38 185 SER A CA 1
ATOM 1453 C C . SER A 1 185 ? -3.993 -4.408 4.733 1.00 96.38 185 SER A C 1
ATOM 1455 O O . SER A 1 185 ? -4.346 -5.577 4.873 1.00 96.38 185 SER A O 1
ATOM 1457 N N . ILE A 1 186 ? -3.793 -3.597 5.777 1.00 95.00 186 ILE A N 1
ATOM 1458 C CA . ILE A 1 186 ? -4.113 -4.021 7.148 1.00 95.00 186 ILE A CA 1
ATOM 1459 C C . ILE A 1 186 ? -5.620 -4.229 7.273 1.00 95.00 186 ILE A C 1
ATOM 1461 O O . ILE A 1 186 ? -6.062 -5.247 7.796 1.00 95.00 186 ILE A O 1
ATOM 1465 N N . ALA A 1 187 ? -6.421 -3.271 6.802 1.00 93.38 187 ALA A N 1
ATOM 1466 C CA . ALA A 1 187 ? -7.868 -3.342 6.961 1.00 93.38 187 ALA A CA 1
ATOM 1467 C C . ALA A 1 187 ? -8.647 -2.894 5.722 1.00 93.38 187 ALA A C 1
ATOM 1469 O O . ALA A 1 187 ? -8.133 -2.124 4.901 1.00 93.38 187 ALA A O 1
ATOM 1470 N N . ARG A 1 188 ? -9.907 -3.339 5.618 1.00 91.00 188 ARG A N 1
ATOM 1471 C CA . ARG A 1 188 ? -10.911 -2.791 4.693 1.00 91.00 188 ARG A CA 1
ATOM 1472 C C . ARG A 1 188 ? -12.242 -2.489 5.375 1.00 91.00 188 ARG A C 1
ATOM 1474 O O . ARG A 1 188 ? -12.625 -3.196 6.298 1.00 91.00 188 ARG A O 1
ATOM 1481 N N . THR A 1 189 ? -12.972 -1.481 4.905 1.00 87.19 189 THR A N 1
ATOM 1482 C CA . THR A 1 189 ? -14.403 -1.342 5.233 1.00 87.19 189 THR A CA 1
ATOM 1483 C C . THR A 1 189 ? -15.176 -2.517 4.623 1.00 87.19 189 THR A C 1
ATOM 1485 O O . THR A 1 189 ? -14.883 -2.903 3.490 1.00 87.19 189 THR A O 1
ATOM 1488 N N . LEU A 1 190 ? -16.101 -3.099 5.391 1.00 78.94 190 LEU A N 1
ATOM 1489 C CA . LEU A 1 190 ? -16.978 -4.197 4.970 1.00 78.94 190 LEU A CA 1
ATOM 1490 C C . LEU A 1 190 ? -18.319 -3.670 4.456 1.00 78.94 190 LEU A C 1
ATOM 1492 O O . LEU A 1 190 ? -18.744 -2.597 4.943 1.00 78.94 190 LEU A O 1
#